Protein AF-A0A937C8Y4-F1 (afdb_monomer_lite)

Secondary structure (DSSP, 8-state):
-GGGS-TT-EE-S--TTHHHHS----EEHHHHHHHHHS-STTHHHHHHHTT---SHHHHHHHHHHHHHHH----HHHHHHHHHHHHHHHHHHHHHHHHHHHHHHT--TT--HHHHHHHHHHHHHHHHHHHHHHHHHHHHHTTT-HHHHHHHHHHHHHHHHHHHHHHHHHHH---HHHHHHHHHHHHHHHHHHHHHHHHHHHHHTT-

Radius of gyration: 20.08 Å; chains: 1; bounding box: 50×36×52 Å

Foldseek 3Di:
DLVPDDQADWDWLDDPPCVVVFPIDTHTSVLLVVLLVDDLVCNLVSQVVRPGHRDPVSSLSSLLSSVVSNDPDDPVVVVVLVVVLVVVLLVVLLLVLLVLLCVLLPDPPDDSVLSSVLSVVLSVVCVVLVVVLVVVCVVCVPPDPVVNVVSVVVSVCVSVVCQLVSQCVSSVDDSVSSVVSSVVSVRVSVVVSVVSSSVSSSVSPD

Sequence (206 aa):
MFDKSADSVKDDILVPPFSWLMANPDVTNGDLRSLKKTTKDSIGTWLVNHGYSNNVITRLFAANKKIRISRNMTMHEAVTMVTGIFKWLFLIMIPIIALICFIVFYRKGLFFYDAMLYSIHFGCFFLIIFPAMLICLLLLQSFDTILLFILAWLFLLTFFSYLAVSMKKVFGYKWLSTLIRMLVTCMLTFTVYQLLHYFISNHSGR

pLDDT: mean 90.2, std 6.13, range [52.25, 97.25]

Structure (mmCIF, N/CA/C/O backbone):
data_AF-A0A937C8Y4-F1
#
_entry.id   AF-A0A937C8Y4-F1
#
loop_
_atom_site.group_PDB
_atom_site.id
_atom_site.type_symbol
_atom_site.label_atom_id
_atom_site.label_alt_id
_atom_site.label_comp_id
_atom_site.label_asym_id
_atom_site.label_entity_id
_atom_site.label_seq_id
_atom_site.pdbx_PDB_ins_code
_atom_site.Cartn_x
_atom_site.Cartn_y
_atom_site.Cartn_z
_atom_site.occupancy
_atom_site.B_iso_or_equiv
_atom_site.auth_seq_id
_atom_site.auth_comp_id
_atom_site.auth_asym_id
_atom_site.auth_atom_id
_atom_site.pdbx_PDB_model_num
ATOM 1 N N . MET A 1 1 ? 16.053 6.320 -18.056 1.00 65.62 1 MET A N 1
ATOM 2 C CA . MET A 1 1 ? 16.842 5.701 -16.960 1.00 65.62 1 MET A CA 1
ATOM 3 C C . MET A 1 1 ? 16.878 4.182 -17.084 1.00 65.62 1 MET A C 1
ATOM 5 O O . MET A 1 1 ? 17.974 3.651 -17.135 1.00 65.62 1 MET A O 1
ATOM 9 N N . PHE A 1 2 ? 15.731 3.503 -17.218 1.00 78.31 2 PHE A N 1
ATOM 10 C CA . PHE A 1 2 ? 15.670 2.043 -17.398 1.00 78.31 2 PHE A CA 1
ATOM 11 C C . PHE A 1 2 ? 16.448 1.526 -18.624 1.00 78.31 2 PHE A C 1
ATOM 13 O O . PHE A 1 2 ? 17.212 0.581 -18.518 1.00 78.31 2 PHE A O 1
ATOM 20 N N . ASP A 1 3 ? 16.367 2.196 -19.777 1.00 78.62 3 ASP A N 1
ATOM 21 C CA . ASP A 1 3 ? 17.098 1.740 -20.976 1.00 78.62 3 ASP A CA 1
ATOM 22 C C . ASP A 1 3 ? 18.639 1.811 -20.835 1.00 78.62 3 ASP A C 1
ATOM 24 O O . ASP A 1 3 ? 19.360 1.251 -21.654 1.00 78.62 3 ASP A O 1
ATOM 28 N N . LYS A 1 4 ? 19.156 2.477 -19.789 1.00 81.25 4 LYS A N 1
ATOM 29 C CA . LYS A 1 4 ? 20.593 2.572 -19.481 1.00 81.25 4 LYS A CA 1
ATOM 30 C C . LYS A 1 4 ? 21.038 1.635 -18.349 1.00 81.25 4 LYS A C 1
ATOM 32 O O . LYS A 1 4 ? 22.227 1.600 -18.050 1.00 81.25 4 LYS A O 1
ATOM 37 N N . SER A 1 5 ? 20.123 0.919 -17.689 1.00 83.38 5 SER A N 1
ATOM 38 C CA . SER A 1 5 ? 20.489 -0.005 -16.610 1.00 83.38 5 SER A CA 1
ATOM 39 C C . SER A 1 5 ? 21.076 -1.303 -17.166 1.00 83.38 5 SER A C 1
ATOM 41 O O . SER A 1 5 ? 20.728 -1.729 -18.269 1.00 83.38 5 SER A O 1
ATOM 43 N N . ALA A 1 6 ? 21.976 -1.926 -16.400 1.00 87.94 6 ALA A N 1
ATOM 44 C CA . ALA A 1 6 ? 22.570 -3.208 -16.766 1.00 87.94 6 ALA A CA 1
ATOM 45 C C . ALA A 1 6 ? 21.508 -4.317 -16.784 1.00 87.94 6 ALA A C 1
ATOM 47 O O . ALA A 1 6 ? 20.618 -4.343 -15.927 1.00 87.94 6 ALA A O 1
ATOM 48 N N . ASP A 1 7 ? 21.630 -5.233 -17.748 1.00 88.00 7 ASP A N 1
ATOM 49 C CA . ASP A 1 7 ? 20.674 -6.327 -17.941 1.00 88.00 7 ASP A CA 1
ATOM 50 C C . ASP A 1 7 ? 20.672 -7.305 -16.763 1.00 88.00 7 ASP A C 1
ATOM 52 O O . ASP A 1 7 ? 19.627 -7.856 -16.461 1.00 88.00 7 ASP A O 1
ATOM 56 N N . SER A 1 8 ? 21.794 -7.454 -16.051 1.00 88.12 8 SER A N 1
ATOM 57 C CA . SER A 1 8 ? 21.943 -8.352 -14.897 1.00 88.12 8 SER A CA 1
ATOM 58 C C . SER A 1 8 ? 21.251 -7.879 -13.615 1.00 88.12 8 SER A C 1
ATOM 60 O O . SER A 1 8 ? 21.168 -8.641 -12.651 1.00 88.12 8 SER A O 1
ATOM 62 N N . VAL A 1 9 ? 20.788 -6.626 -13.562 1.00 89.38 9 VAL A N 1
ATOM 63 C CA . VAL A 1 9 ? 20.108 -6.096 -12.375 1.00 89.38 9 VAL A CA 1
ATOM 64 C C . VAL A 1 9 ? 18.763 -6.793 -12.231 1.00 89.38 9 VAL A C 1
ATOM 66 O O . VAL A 1 9 ? 17.972 -6.825 -13.175 1.00 89.38 9 VAL A O 1
ATOM 69 N N . LYS A 1 10 ? 18.534 -7.343 -11.040 1.00 89.38 10 LYS A N 1
ATOM 70 C CA . LYS A 1 10 ? 17.292 -8.009 -10.666 1.00 89.38 10 LYS A CA 1
ATOM 71 C C . LYS A 1 10 ? 16.241 -6.998 -10.241 1.00 89.38 10 LYS A C 1
ATOM 73 O O . LYS A 1 10 ? 16.559 -5.967 -9.648 1.00 89.38 10 LYS A O 1
ATOM 78 N N . ASP A 1 11 ? 14.999 -7.323 -10.536 1.00 87.38 11 ASP A N 1
ATOM 79 C CA . ASP A 1 11 ? 13.832 -6.542 -10.182 1.00 87.38 11 ASP A CA 1
ATOM 80 C C . ASP A 1 11 ? 12.634 -7.486 -10.008 1.00 87.38 11 ASP A C 1
ATOM 82 O O . ASP A 1 11 ? 12.626 -8.608 -10.514 1.00 87.38 11 ASP A O 1
ATOM 86 N N . ASP A 1 12 ? 11.611 -7.003 -9.316 1.00 87.75 12 ASP A N 1
ATOM 87 C CA . ASP A 1 12 ? 10.408 -7.763 -9.004 1.00 87.75 12 ASP A CA 1
ATOM 88 C C . ASP A 1 12 ? 9.190 -7.172 -9.719 1.00 87.75 12 ASP A C 1
ATOM 90 O O . ASP A 1 12 ? 9.078 -5.954 -9.950 1.00 87.75 12 ASP A O 1
ATOM 94 N N . ILE A 1 13 ? 8.233 -8.041 -10.056 1.00 90.19 13 ILE A N 1
ATOM 95 C CA . ILE A 1 13 ? 6.932 -7.618 -10.588 1.00 90.19 13 ILE A CA 1
ATOM 96 C C . ILE A 1 13 ? 5.929 -7.415 -9.463 1.00 90.19 13 ILE A C 1
ATOM 98 O O . ILE A 1 13 ? 5.229 -6.399 -9.448 1.00 90.19 13 ILE A O 1
ATOM 102 N N . LEU A 1 14 ? 5.823 -8.380 -8.549 1.00 91.94 14 LEU A N 1
ATOM 103 C CA . LEU A 1 14 ? 4.905 -8.285 -7.424 1.00 91.94 14 LEU A CA 1
ATOM 104 C C . LEU A 1 14 ? 5.567 -7.520 -6.284 1.00 91.94 14 LEU A C 1
ATOM 106 O O . LEU A 1 14 ? 6.760 -7.641 -6.029 1.00 91.94 14 LEU A O 1
ATOM 110 N N . VAL A 1 15 ? 4.758 -6.753 -5.563 1.00 89.88 15 VAL A N 1
ATOM 111 C CA . VAL A 1 15 ? 5.181 -6.067 -4.340 1.00 89.88 15 VAL A CA 1
ATOM 112 C C . VAL A 1 15 ? 4.352 -6.561 -3.158 1.00 89.88 15 VAL A C 1
ATOM 114 O O . VAL A 1 15 ? 3.265 -7.122 -3.362 1.00 89.88 15 VAL A O 1
ATOM 117 N N . PRO A 1 16 ? 4.816 -6.344 -1.918 1.00 90.19 16 PRO A N 1
ATOM 118 C CA . PRO A 1 16 ? 4.027 -6.649 -0.737 1.00 90.19 16 PRO A CA 1
ATOM 119 C C . PRO A 1 16 ? 2.630 -6.005 -0.774 1.00 90.19 16 PRO A C 1
ATOM 121 O O . PRO A 1 16 ? 2.515 -4.856 -1.203 1.00 90.19 16 PRO A O 1
ATOM 124 N N . PRO A 1 17 ? 1.571 -6.696 -0.310 1.00 88.44 17 PRO A N 1
ATOM 125 C CA . PRO A 1 17 ? 1.607 -8.012 0.331 1.00 88.44 17 PRO A CA 1
ATOM 126 C C . PRO A 1 17 ? 1.525 -9.187 -0.659 1.00 88.44 17 PRO A C 1
ATOM 128 O O . PRO A 1 17 ? 1.643 -10.338 -0.252 1.00 88.44 17 PRO A O 1
ATOM 131 N N . PHE A 1 18 ? 1.330 -8.932 -1.956 1.00 91.56 18 PHE A N 1
ATOM 132 C CA . PHE A 1 18 ? 1.137 -9.988 -2.955 1.00 91.56 18 PHE A CA 1
ATOM 133 C C . PHE A 1 18 ? 2.379 -10.858 -3.130 1.00 91.56 18 PHE A C 1
ATOM 135 O O . PHE A 1 18 ? 2.249 -12.073 -3.237 1.00 91.56 18 PHE A O 1
ATOM 142 N N . SER A 1 19 ? 3.576 -10.269 -3.072 1.00 91.44 19 SER A N 1
ATOM 143 C CA . SER A 1 19 ? 4.831 -11.032 -3.104 1.00 91.44 19 SER A CA 1
ATOM 144 C C . SER A 1 19 ? 5.055 -11.918 -1.871 1.00 91.44 19 SER A C 1
ATOM 146 O O . SER A 1 19 ? 5.879 -12.821 -1.925 1.00 91.44 19 SER A O 1
ATOM 148 N N . TRP A 1 20 ? 4.327 -11.704 -0.767 1.00 91.50 20 TRP A N 1
ATOM 149 C CA . TRP A 1 20 ? 4.370 -12.598 0.399 1.00 91.50 20 TRP A CA 1
ATOM 150 C C . TRP A 1 20 ? 3.494 -13.839 0.222 1.00 91.50 20 TRP A C 1
ATOM 152 O O . TRP A 1 20 ? 3.720 -14.853 0.876 1.00 91.50 20 TRP A O 1
ATOM 162 N N . LEU A 1 21 ? 2.464 -13.742 -0.620 1.00 89.75 21 LEU A N 1
ATOM 163 C CA . LEU A 1 21 ? 1.439 -14.774 -0.794 1.00 89.75 21 LEU A CA 1
ATOM 164 C C . LEU A 1 21 ? 1.586 -15.542 -2.109 1.00 89.75 21 LEU A C 1
ATOM 166 O O . LEU A 1 21 ? 1.006 -16.613 -2.267 1.00 89.75 21 LEU A O 1
ATOM 170 N N . MET A 1 22 ? 2.308 -14.978 -3.073 1.00 91.75 22 MET A N 1
ATOM 171 C CA . MET A 1 22 ? 2.397 -15.473 -4.440 1.00 91.75 22 MET A CA 1
ATOM 172 C C . MET A 1 22 ? 3.857 -15.599 -4.855 1.00 91.75 22 MET A C 1
ATOM 174 O O . MET A 1 22 ? 4.700 -14.816 -4.420 1.00 91.75 22 MET A O 1
ATOM 178 N N . ALA A 1 23 ? 4.140 -16.553 -5.743 1.00 91.06 23 ALA A N 1
ATOM 179 C CA . ALA A 1 23 ? 5.468 -16.702 -6.322 1.00 91.06 23 ALA A CA 1
ATOM 180 C C . ALA A 1 23 ? 5.897 -15.399 -7.019 1.00 91.06 23 ALA A C 1
ATOM 182 O O . ALA A 1 23 ? 5.196 -14.895 -7.902 1.00 91.06 23 ALA A O 1
ATOM 183 N N . ASN A 1 24 ? 7.047 -14.874 -6.604 1.00 92.31 24 ASN A N 1
ATOM 184 C CA . ASN A 1 24 ? 7.662 -13.667 -7.141 1.00 92.31 24 ASN A CA 1
ATOM 185 C C . ASN A 1 24 ? 9.117 -13.988 -7.515 1.00 92.31 24 ASN A C 1
ATOM 187 O O . ASN A 1 24 ? 10.018 -13.689 -6.735 1.00 92.31 24 ASN A O 1
ATOM 191 N N . PRO A 1 25 ? 9.341 -14.717 -8.622 1.00 91.69 25 PRO A N 1
ATOM 192 C CA . PRO A 1 25 ? 10.685 -15.077 -9.052 1.00 91.69 25 PRO A CA 1
ATOM 193 C C . PRO A 1 25 ? 11.468 -13.844 -9.518 1.00 91.69 25 PRO A C 1
ATOM 195 O O . PRO A 1 25 ? 10.910 -12.960 -10.176 1.00 91.69 25 PRO A O 1
ATOM 198 N N . ASP A 1 26 ? 12.767 -13.833 -9.217 1.00 88.38 26 ASP A N 1
ATOM 199 C CA . ASP A 1 26 ? 13.694 -12.791 -9.660 1.00 88.38 26 ASP A CA 1
ATOM 200 C C . ASP A 1 26 ? 13.661 -12.673 -11.192 1.00 88.38 26 ASP A C 1
ATOM 202 O O . ASP A 1 26 ? 13.968 -13.639 -11.896 1.00 88.38 26 ASP A O 1
ATOM 206 N N . VAL A 1 27 ? 13.347 -11.486 -11.715 1.00 91.38 27 VAL A N 1
ATOM 207 C CA . VAL A 1 27 ? 13.480 -11.186 -13.148 1.00 91.38 27 VAL A CA 1
ATOM 208 C C . VAL A 1 27 ? 14.577 -10.171 -13.380 1.00 91.38 27 VAL A C 1
ATOM 210 O O . VAL A 1 27 ? 14.787 -9.250 -12.593 1.00 91.38 27 VAL A O 1
ATOM 213 N N . THR A 1 28 ? 15.306 -10.338 -14.473 1.00 92.81 28 THR A N 1
ATOM 214 C CA . THR A 1 28 ? 16.387 -9.427 -14.829 1.00 92.81 28 THR A CA 1
ATOM 215 C C . THR A 1 28 ? 15.861 -8.248 -15.649 1.00 92.81 28 THR A C 1
ATOM 217 O O . THR A 1 28 ? 14.803 -8.310 -16.283 1.00 92.81 28 THR A O 1
ATOM 220 N N . ASN A 1 29 ? 16.613 -7.151 -15.698 1.00 90.62 29 ASN A N 1
ATOM 221 C CA . ASN A 1 29 ? 16.298 -6.040 -16.597 1.00 90.62 29 ASN A CA 1
ATOM 222 C C . ASN A 1 29 ? 16.280 -6.472 -18.071 1.00 90.62 29 ASN A C 1
ATOM 224 O O . ASN A 1 29 ? 15.490 -5.927 -18.847 1.00 90.62 29 ASN A O 1
ATOM 228 N N . GLY A 1 30 ? 17.098 -7.461 -18.447 1.00 89.25 30 GLY A N 1
ATOM 229 C CA . GLY A 1 30 ? 17.039 -8.094 -19.766 1.00 89.25 30 GLY A CA 1
ATOM 230 C C . GLY A 1 30 ? 15.659 -8.702 -20.045 1.00 89.25 30 GLY A C 1
ATOM 231 O O . GLY A 1 30 ? 15.039 -8.410 -21.074 1.00 89.25 30 GLY A O 1
ATOM 232 N N . ASP A 1 31 ? 15.115 -9.441 -19.079 1.00 91.75 31 ASP A N 1
ATOM 233 C CA . ASP A 1 31 ? 13.774 -10.030 -19.169 1.00 91.75 31 ASP A CA 1
ATOM 234 C C . ASP A 1 31 ? 12.699 -8.941 -19.242 1.00 91.75 31 ASP A C 1
ATOM 236 O O . ASP A 1 31 ? 11.805 -8.983 -20.090 1.00 91.75 31 ASP A O 1
ATOM 240 N N . LEU A 1 32 ? 12.814 -7.887 -18.433 1.00 91.94 32 LEU A N 1
ATOM 241 C CA . LEU A 1 32 ? 11.883 -6.757 -18.458 1.00 91.94 32 LEU A CA 1
ATOM 242 C C . LEU A 1 32 ? 11.906 -5.985 -19.791 1.00 91.94 32 LEU A C 1
ATOM 244 O O . LEU A 1 32 ? 10.876 -5.458 -20.222 1.00 91.94 32 LEU A O 1
ATOM 248 N N . ARG A 1 33 ? 13.033 -5.952 -20.513 1.00 91.62 33 ARG A N 1
ATOM 249 C CA . ARG A 1 33 ? 13.081 -5.405 -21.883 1.00 91.62 33 ARG A CA 1
ATOM 250 C C . ARG A 1 33 ? 12.277 -6.258 -22.864 1.00 91.62 33 ARG A C 1
ATOM 252 O O . ARG A 1 33 ? 11.677 -5.708 -23.791 1.00 91.62 33 ARG A O 1
ATOM 259 N N . SER A 1 34 ? 12.205 -7.572 -22.660 1.00 92.19 34 SER A N 1
ATOM 260 C CA . SER A 1 34 ? 11.304 -8.432 -23.436 1.00 92.19 34 SER A CA 1
ATOM 261 C C . SER A 1 34 ? 9.830 -8.174 -23.076 1.00 92.19 34 SER A C 1
ATOM 263 O O . SER A 1 34 ? 8.992 -8.057 -23.976 1.00 92.19 34 SER A O 1
ATOM 265 N N . LEU A 1 35 ? 9.514 -7.925 -21.797 1.00 92.12 35 LEU A N 1
ATOM 266 C CA . LEU A 1 35 ? 8.174 -7.507 -21.357 1.00 92.12 35 LEU A CA 1
ATOM 267 C C . LEU A 1 35 ? 7.750 -6.170 -21.992 1.00 92.12 35 LEU A C 1
ATOM 269 O O . LEU A 1 35 ? 6.609 -6.027 -22.437 1.00 92.12 35 LEU A O 1
ATOM 273 N N . LYS A 1 36 ? 8.673 -5.204 -22.104 1.00 91.19 36 LYS A N 1
ATOM 274 C CA . LYS A 1 36 ? 8.454 -3.916 -22.792 1.00 91.19 36 LYS A CA 1
ATOM 275 C C . LYS A 1 36 ? 7.978 -4.109 -24.239 1.00 91.19 36 LYS A C 1
ATOM 277 O O . LYS A 1 36 ? 7.077 -3.395 -24.676 1.00 91.19 36 LYS A O 1
ATOM 282 N N . LYS A 1 37 ? 8.521 -5.103 -24.950 1.00 90.50 37 LYS A N 1
ATOM 283 C CA . LYS A 1 37 ? 8.176 -5.434 -26.349 1.00 90.50 37 LYS A CA 1
ATOM 284 C C . LYS A 1 37 ? 6.933 -6.324 -26.492 1.00 90.50 37 LYS A C 1
ATOM 286 O O . LYS A 1 37 ? 6.325 -6.363 -27.556 1.00 90.50 37 LYS A O 1
ATOM 291 N N . THR A 1 38 ? 6.546 -7.030 -25.434 1.00 90.75 38 THR A N 1
ATOM 292 C CA . THR A 1 38 ? 5.443 -8.005 -25.433 1.00 90.75 38 THR A CA 1
ATOM 293 C C . THR A 1 38 ? 4.093 -7.313 -25.646 1.00 90.75 38 THR A C 1
ATOM 295 O O . THR A 1 38 ? 3.815 -6.297 -25.011 1.00 90.75 38 THR A O 1
ATOM 298 N N . THR A 1 39 ? 3.214 -7.836 -26.507 1.00 89.69 39 THR A N 1
ATOM 299 C CA . THR A 1 39 ? 1.855 -7.278 -26.690 1.00 89.69 39 THR A CA 1
ATOM 300 C C . THR A 1 39 ? 1.005 -7.426 -25.422 1.00 89.69 39 THR A C 1
ATOM 302 O O . THR A 1 39 ? 1.304 -8.250 -24.561 1.00 89.69 39 THR A O 1
ATOM 305 N N . LYS A 1 40 ? -0.047 -6.611 -25.255 1.00 84.69 40 LYS A N 1
ATOM 306 C CA . LYS A 1 40 ? -0.858 -6.625 -24.021 1.00 84.69 40 LYS A CA 1
ATOM 307 C C . LYS A 1 40 ? -1.510 -7.992 -23.770 1.00 84.69 40 LYS A C 1
ATOM 309 O O . LYS A 1 40 ? -1.547 -8.442 -22.627 1.00 84.69 40 LYS A O 1
ATOM 314 N N . ASP A 1 41 ? -1.945 -8.661 -24.832 1.00 88.12 41 ASP A N 1
ATOM 315 C CA . ASP A 1 41 ? -2.631 -9.953 -24.746 1.00 88.12 41 ASP A CA 1
ATOM 316 C C . ASP A 1 41 ? -1.663 -11.100 -24.420 1.00 88.12 41 ASP A C 1
ATOM 318 O O . ASP A 1 41 ? -2.029 -12.058 -23.740 1.00 88.12 41 ASP A O 1
ATOM 322 N N . SER A 1 42 ? -0.387 -10.955 -24.794 1.00 91.50 42 SER A N 1
ATOM 323 C CA . SER A 1 42 ? 0.667 -11.939 -24.527 1.00 91.50 42 SER A CA 1
ATOM 324 C C . SER A 1 42 ? 1.382 -11.759 -23.179 1.00 91.50 42 SER A C 1
ATOM 326 O O . SER A 1 42 ? 2.290 -12.530 -22.872 1.00 91.50 42 SER A O 1
ATOM 328 N N . ILE A 1 43 ? 0.986 -10.784 -22.343 1.00 92.38 43 ILE A N 1
ATOM 329 C CA . ILE A 1 43 ? 1.562 -10.599 -20.992 1.00 92.38 43 ILE A CA 1
ATOM 330 C C . ILE A 1 43 ? 1.387 -11.870 -20.152 1.00 92.38 43 ILE A C 1
ATOM 332 O O . ILE A 1 43 ? 2.295 -12.254 -19.424 1.00 92.38 43 ILE A O 1
ATOM 336 N N . GLY A 1 44 ? 0.243 -12.551 -20.275 1.00 93.00 44 GLY A N 1
ATOM 337 C CA . GLY A 1 44 ? -0.010 -13.795 -19.546 1.00 93.00 44 GLY A CA 1
ATOM 338 C C . GLY A 1 44 ? 0.996 -14.896 -19.884 1.00 93.00 44 GLY A C 1
ATOM 339 O O . GLY A 1 44 ? 1.517 -15.540 -18.982 1.00 93.00 44 GLY A O 1
ATOM 340 N N . THR A 1 45 ? 1.312 -15.074 -21.168 1.00 94.75 45 THR A N 1
ATOM 341 C CA . THR A 1 45 ? 2.313 -16.051 -21.625 1.00 94.75 45 THR A CA 1
ATOM 342 C C . THR A 1 45 ? 3.707 -15.686 -21.128 1.00 94.75 45 THR A C 1
ATOM 344 O O . THR A 1 45 ? 4.432 -16.545 -20.637 1.00 94.75 45 THR A O 1
ATOM 347 N N . TRP A 1 46 ? 4.061 -14.398 -21.191 1.00 95.38 46 TRP A N 1
ATOM 348 C CA . TRP A 1 46 ? 5.336 -13.910 -20.672 1.00 95.38 46 TRP A CA 1
ATOM 349 C C . TRP A 1 46 ? 5.495 -14.216 -19.176 1.00 95.38 46 TRP A C 1
ATOM 351 O O . TRP A 1 46 ? 6.548 -14.696 -18.767 1.00 95.38 46 TRP A O 1
ATOM 361 N N . LEU A 1 47 ? 4.438 -14.008 -18.379 1.00 95.38 47 LEU A N 1
ATOM 362 C CA . LEU A 1 47 ? 4.433 -14.307 -16.944 1.00 95.38 47 LEU A CA 1
ATOM 363 C C . LEU A 1 47 ? 4.715 -15.787 -16.669 1.00 95.38 47 LEU A C 1
ATOM 365 O O . LEU A 1 47 ? 5.600 -16.097 -15.876 1.00 95.38 47 LEU A O 1
ATOM 369 N N . VAL A 1 48 ? 4.006 -16.690 -17.351 1.00 95.19 48 VAL A N 1
ATOM 370 C CA . VAL A 1 48 ? 4.188 -18.141 -17.170 1.00 95.19 48 VAL A CA 1
ATOM 371 C C . VAL A 1 48 ? 5.616 -18.563 -17.509 1.00 95.19 48 VAL A C 1
ATOM 373 O O . VAL A 1 48 ? 6.222 -19.312 -16.747 1.00 95.19 48 VAL A O 1
ATOM 376 N N . ASN A 1 49 ? 6.180 -18.035 -18.599 1.00 94.69 49 ASN A N 1
ATOM 377 C CA . ASN A 1 49 ? 7.543 -18.363 -19.028 1.00 94.69 49 ASN A CA 1
ATOM 378 C C . ASN A 1 49 ? 8.615 -17.958 -18.006 1.00 94.69 49 ASN A C 1
ATOM 380 O O . ASN A 1 49 ? 9.680 -18.564 -17.980 1.00 94.69 49 ASN A O 1
ATOM 384 N N . HIS A 1 50 ? 8.331 -16.964 -17.161 1.00 93.56 50 HIS A N 1
ATOM 385 C CA . HIS A 1 50 ? 9.239 -16.493 -16.112 1.00 93.56 50 HIS A CA 1
ATOM 386 C C . HIS A 1 50 ? 8.816 -16.974 -14.715 1.00 93.56 50 HIS A C 1
ATOM 388 O O . HIS A 1 50 ? 9.240 -16.404 -13.718 1.00 93.56 50 HIS A O 1
ATOM 394 N N . GLY A 1 51 ? 7.966 -18.004 -14.620 1.00 92.06 51 GLY A N 1
ATOM 395 C CA . GLY A 1 51 ? 7.594 -18.635 -13.348 1.00 92.06 51 GLY A CA 1
ATOM 396 C C . GLY A 1 51 ? 6.536 -17.889 -12.527 1.00 92.06 51 GLY A C 1
ATOM 397 O O . GLY A 1 51 ? 6.282 -18.251 -11.379 1.00 92.06 51 GLY A O 1
ATOM 398 N N . TYR A 1 52 ? 5.892 -16.867 -13.091 1.00 94.06 52 TYR A N 1
ATOM 399 C CA . TYR A 1 52 ? 4.797 -16.155 -12.439 1.00 94.06 52 TYR A CA 1
ATOM 400 C C . TYR A 1 52 ? 3.442 -16.821 -12.691 1.00 94.06 52 TYR A C 1
ATOM 402 O O . TYR A 1 52 ? 3.151 -17.349 -13.766 1.00 94.06 52 TYR A O 1
ATOM 410 N N . SER A 1 53 ? 2.539 -16.691 -11.720 1.00 93.19 53 SER A N 1
ATOM 411 C CA . SER A 1 53 ? 1.141 -17.086 -11.885 1.00 93.19 53 SER A CA 1
ATOM 412 C C . SER A 1 53 ? 0.399 -16.176 -12.871 1.00 93.19 53 SER A C 1
ATOM 414 O O . SER A 1 53 ? 0.426 -14.951 -12.751 1.00 93.19 53 SER A O 1
ATOM 416 N N . ASN A 1 54 ? -0.356 -16.768 -13.794 1.00 94.06 54 ASN A N 1
ATOM 417 C CA . ASN A 1 54 ? -1.142 -16.042 -14.790 1.00 94.06 54 ASN A CA 1
ATOM 418 C C . ASN A 1 54 ? -2.547 -15.660 -14.279 1.00 94.06 54 ASN A C 1
ATOM 420 O O . ASN A 1 54 ? -3.553 -16.182 -14.755 1.00 94.06 54 ASN A O 1
ATOM 424 N N . ASN A 1 55 ? -2.627 -14.748 -13.308 1.00 93.31 55 ASN A N 1
ATOM 425 C CA . ASN A 1 55 ? -3.899 -14.224 -12.788 1.00 93.31 55 ASN A CA 1
ATOM 426 C C . ASN A 1 55 ? -4.034 -12.708 -12.994 1.00 93.31 55 ASN A C 1
ATOM 428 O O . ASN A 1 55 ? -3.098 -12.022 -13.407 1.00 93.31 55 ASN A O 1
ATOM 432 N N . VAL A 1 56 ? -5.228 -12.185 -12.706 1.00 92.12 56 VAL A N 1
ATOM 433 C CA . VAL A 1 56 ? -5.579 -10.771 -12.917 1.00 92.12 56 VAL A CA 1
ATOM 434 C C . VAL A 1 56 ? -4.655 -9.824 -12.149 1.00 92.12 56 VAL A C 1
ATOM 436 O O . VAL A 1 56 ? -4.260 -8.795 -12.693 1.00 92.12 56 VAL A O 1
ATOM 439 N N . ILE A 1 57 ? -4.269 -10.180 -10.921 1.00 91.50 57 ILE A N 1
ATOM 440 C CA . ILE A 1 57 ? -3.399 -9.355 -10.077 1.00 91.50 57 ILE A CA 1
ATOM 441 C C . ILE A 1 57 ? -2.005 -9.295 -10.700 1.00 91.50 57 ILE A C 1
ATOM 443 O O . ILE A 1 57 ? -1.534 -8.217 -11.048 1.00 91.50 57 ILE A O 1
ATOM 447 N N . THR A 1 58 ? -1.369 -10.438 -10.947 1.00 92.56 58 THR A N 1
ATOM 448 C CA . THR A 1 58 ? -0.023 -10.478 -11.532 1.00 92.56 58 THR A CA 1
ATOM 449 C C . THR A 1 58 ? 0.025 -9.806 -12.908 1.00 92.56 58 THR A C 1
ATOM 451 O O . THR A 1 58 ? 0.969 -9.074 -13.205 1.00 92.56 58 THR A O 1
ATOM 454 N N . ARG A 1 59 ? -1.031 -9.950 -13.722 1.00 93.06 59 ARG A N 1
ATOM 455 C CA . ARG A 1 59 ? -1.177 -9.221 -14.994 1.00 93.06 59 ARG A CA 1
ATOM 456 C C . ARG A 1 59 ? -1.266 -7.708 -14.807 1.00 93.06 59 ARG A C 1
ATOM 458 O O . ARG A 1 59 ? -0.650 -6.985 -15.585 1.00 93.06 59 ARG A O 1
ATOM 465 N N . LEU A 1 60 ? -2.007 -7.220 -13.808 1.00 91.94 60 LEU A N 1
ATOM 466 C CA . LEU A 1 60 ? -2.101 -5.788 -13.496 1.00 91.94 60 LEU A CA 1
ATOM 467 C C . LEU A 1 60 ? -0.728 -5.218 -13.121 1.00 91.94 60 LEU A C 1
ATOM 469 O O . LEU A 1 60 ? -0.325 -4.187 -13.663 1.00 91.94 60 LEU A O 1
ATOM 473 N N . PHE A 1 61 ? 0.002 -5.905 -12.242 1.00 92.44 61 PHE A N 1
ATOM 474 C CA . PHE A 1 61 ? 1.346 -5.505 -11.823 1.00 92.44 61 PHE A CA 1
ATOM 475 C C . PHE A 1 61 ? 2.328 -5.494 -13.000 1.00 92.44 61 PHE A C 1
ATOM 477 O O . PHE A 1 61 ? 3.009 -4.492 -13.218 1.00 92.44 61 PHE A O 1
ATOM 484 N N . ALA A 1 62 ? 2.335 -6.544 -13.825 1.00 92.81 62 ALA A N 1
ATOM 485 C CA . ALA A 1 62 ? 3.183 -6.616 -15.014 1.00 92.81 62 ALA A CA 1
ATOM 486 C C . ALA A 1 62 ? 2.837 -5.545 -16.058 1.00 92.81 62 ALA A C 1
ATOM 488 O O . ALA A 1 62 ? 3.733 -4.921 -16.625 1.00 92.81 62 ALA A O 1
ATOM 489 N N . ALA A 1 63 ? 1.549 -5.278 -16.290 1.00 91.62 63 ALA A N 1
ATOM 490 C CA . ALA A 1 63 ? 1.110 -4.217 -17.193 1.00 91.62 63 ALA A CA 1
ATOM 491 C C . ALA A 1 63 ? 1.544 -2.831 -16.692 1.00 91.62 63 ALA A C 1
ATOM 493 O O . ALA A 1 63 ? 2.059 -2.028 -17.473 1.00 91.62 63 ALA A O 1
ATOM 494 N N . ASN A 1 64 ? 1.408 -2.565 -15.390 1.00 90.19 64 ASN A N 1
ATOM 495 C CA . ASN A 1 64 ? 1.883 -1.320 -14.795 1.00 90.19 64 ASN A CA 1
ATOM 496 C C . ASN A 1 64 ? 3.411 -1.193 -14.914 1.00 90.19 64 ASN A C 1
ATOM 498 O O . ASN A 1 64 ? 3.910 -0.163 -15.371 1.00 90.19 64 ASN A O 1
ATOM 502 N N . LYS A 1 65 ? 4.154 -2.262 -14.591 1.00 90.44 65 LYS A N 1
ATOM 503 C CA . LYS A 1 65 ? 5.615 -2.319 -14.737 1.00 90.44 65 LYS A CA 1
ATOM 504 C C . LYS A 1 65 ? 6.026 -2.004 -16.171 1.00 90.44 65 LYS A C 1
ATOM 506 O O . LYS A 1 65 ? 6.839 -1.105 -16.375 1.00 90.44 65 LYS A O 1
ATOM 511 N N . LYS A 1 66 ? 5.393 -2.656 -17.154 1.00 90.81 66 LYS A N 1
ATOM 512 C CA . LYS A 1 66 ? 5.593 -2.410 -18.586 1.00 90.81 66 LYS A CA 1
ATOM 513 C C . LYS A 1 66 ? 5.420 -0.932 -18.933 1.00 90.81 66 LYS A C 1
ATOM 515 O O . LYS A 1 66 ? 6.280 -0.360 -19.599 1.00 90.81 66 LYS A O 1
ATOM 520 N N . ILE A 1 67 ? 4.331 -0.303 -18.494 1.00 87.69 67 ILE A N 1
ATOM 521 C CA . ILE A 1 67 ? 4.076 1.118 -18.762 1.00 87.69 67 ILE A CA 1
ATOM 522 C C . ILE A 1 67 ? 5.185 1.989 -18.166 1.00 87.69 67 ILE A C 1
ATOM 524 O O . ILE A 1 67 ? 5.705 2.866 -18.854 1.00 87.69 67 ILE A O 1
ATOM 528 N N . ARG A 1 68 ? 5.598 1.727 -16.922 1.00 84.88 68 ARG A N 1
ATOM 529 C CA . ARG A 1 68 ? 6.651 2.498 -16.245 1.00 84.88 68 ARG A CA 1
ATOM 530 C C . ARG A 1 68 ? 8.010 2.379 -16.936 1.00 84.88 68 ARG A C 1
ATOM 532 O O . ARG A 1 68 ? 8.659 3.400 -17.129 1.00 84.88 68 ARG A O 1
ATOM 539 N N . ILE A 1 69 ? 8.422 1.180 -17.356 1.00 86.94 69 ILE A N 1
ATOM 540 C CA . ILE A 1 69 ? 9.709 0.970 -18.055 1.00 86.94 69 ILE A CA 1
ATOM 541 C C . ILE A 1 69 ? 9.683 1.426 -19.523 1.00 86.94 69 ILE A C 1
ATOM 543 O O . ILE A 1 69 ? 10.727 1.652 -20.137 1.00 86.94 69 ILE A O 1
ATOM 547 N N . SER A 1 70 ? 8.491 1.562 -20.108 1.00 84.81 70 SER A N 1
ATOM 548 C CA . SER A 1 70 ? 8.322 2.082 -21.470 1.00 84.81 70 SER A CA 1
ATOM 549 C C . SER A 1 70 ? 8.411 3.606 -21.533 1.00 84.81 70 SER A C 1
ATOM 551 O O . SER A 1 70 ? 8.600 4.158 -22.614 1.00 84.81 70 SER A O 1
ATOM 553 N N . ARG A 1 71 ? 8.280 4.291 -20.393 1.00 79.94 71 ARG A N 1
ATOM 554 C CA . ARG A 1 71 ? 8.272 5.751 -20.309 1.00 79.94 71 ARG A CA 1
ATOM 555 C C . ARG A 1 71 ? 9.688 6.318 -20.286 1.00 79.94 71 ARG A C 1
ATOM 557 O O . ARG A 1 71 ? 10.482 6.019 -19.397 1.00 79.94 71 ARG A O 1
ATOM 564 N N . ASN A 1 72 ? 9.953 7.222 -21.222 1.00 79.94 72 ASN A N 1
ATOM 565 C CA . ASN A 1 72 ? 11.093 8.129 -21.172 1.00 79.94 72 ASN A CA 1
ATOM 566 C C . ASN A 1 72 ? 10.617 9.463 -20.597 1.00 79.94 72 ASN A C 1
ATOM 568 O O . ASN A 1 72 ? 10.251 10.360 -21.341 1.00 79.94 72 ASN A O 1
ATOM 572 N N . MET A 1 73 ? 10.564 9.548 -19.268 1.00 76.62 73 MET A N 1
ATOM 573 C CA . MET A 1 73 ? 10.136 10.755 -18.558 1.00 76.62 73 MET A CA 1
ATOM 574 C C . MET A 1 73 ? 11.331 11.605 -18.141 1.00 76.62 73 MET A C 1
ATOM 576 O O . MET A 1 73 ? 12.351 11.085 -17.674 1.00 76.62 73 MET A O 1
ATOM 580 N N . THR A 1 74 ? 11.171 12.918 -18.256 1.00 83.44 74 THR A N 1
ATOM 581 C CA . THR A 1 74 ? 12.000 13.895 -17.550 1.00 83.44 74 THR A CA 1
ATOM 582 C C . THR A 1 74 ? 11.702 13.854 -16.047 1.00 83.44 74 THR A C 1
ATOM 584 O O . THR A 1 74 ? 10.655 13.370 -15.609 1.00 83.44 74 THR A O 1
ATOM 587 N N . 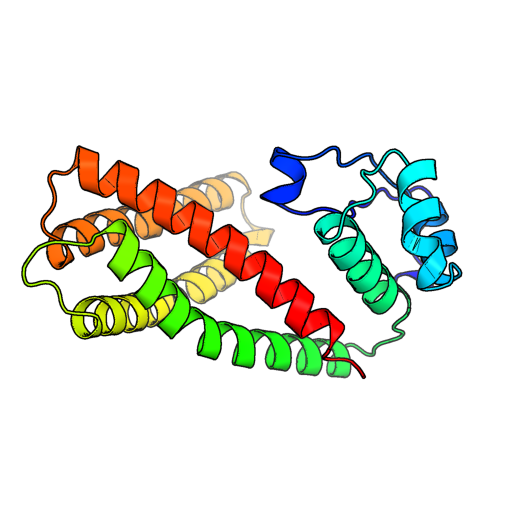MET A 1 75 ? 12.615 14.383 -15.227 1.00 78.81 75 MET A N 1
ATOM 588 C CA . MET A 1 75 ? 12.403 14.453 -13.776 1.00 78.81 75 MET A CA 1
ATOM 589 C C . MET A 1 75 ? 11.146 15.263 -13.422 1.00 78.81 75 MET A C 1
ATOM 591 O O . MET A 1 75 ? 10.394 14.881 -12.530 1.00 78.81 75 MET A O 1
ATOM 595 N N . HIS A 1 76 ? 10.889 16.352 -14.152 1.00 82.69 76 HIS A N 1
ATOM 596 C CA . HIS A 1 76 ? 9.717 17.194 -13.928 1.00 82.69 76 HIS A CA 1
ATOM 597 C C . HIS A 1 76 ? 8.406 16.433 -14.180 1.00 82.69 76 HIS A C 1
ATOM 599 O O . HIS A 1 76 ? 7.521 16.429 -13.327 1.00 82.69 76 HIS A O 1
ATOM 605 N N . GLU A 1 77 ? 8.303 15.713 -15.299 1.00 83.88 77 GLU A N 1
ATOM 606 C CA . GLU A 1 77 ? 7.128 14.886 -15.609 1.00 83.88 77 GLU A CA 1
ATOM 607 C C . GLU A 1 77 ? 6.929 13.765 -14.587 1.00 83.88 77 GLU A C 1
ATOM 609 O O . GLU A 1 77 ? 5.799 13.483 -14.185 1.00 83.88 77 GLU A O 1
ATOM 614 N N . ALA A 1 78 ? 8.022 13.150 -14.122 1.00 82.50 78 ALA A N 1
ATOM 615 C CA . ALA A 1 78 ? 7.962 12.128 -13.086 1.00 82.50 78 ALA A CA 1
ATOM 616 C C . ALA A 1 78 ? 7.388 12.688 -11.774 1.00 82.50 78 ALA A C 1
ATOM 618 O O . ALA A 1 78 ? 6.508 12.064 -11.181 1.00 82.50 78 ALA A O 1
ATOM 619 N N . VAL A 1 79 ? 7.822 13.878 -11.346 1.00 85.38 79 VAL A N 1
ATOM 620 C CA . VAL A 1 79 ? 7.297 14.550 -10.145 1.00 85.38 79 VAL A CA 1
ATOM 621 C C . VAL A 1 79 ? 5.815 14.896 -10.309 1.00 85.38 79 VAL A C 1
ATOM 623 O O . VAL A 1 79 ? 5.014 14.595 -9.420 1.00 85.38 79 VAL A O 1
ATOM 626 N N . THR A 1 80 ? 5.413 15.461 -11.448 1.00 86.00 80 THR A N 1
ATOM 627 C CA . THR A 1 80 ? 4.008 15.810 -11.722 1.00 86.00 80 THR A CA 1
ATOM 628 C C . THR A 1 80 ? 3.106 14.573 -11.736 1.00 86.00 80 THR A C 1
ATOM 630 O O . THR A 1 80 ? 2.027 14.571 -11.145 1.00 86.00 80 THR A O 1
ATOM 633 N N . MET A 1 81 ? 3.564 13.473 -12.335 1.00 84.94 81 MET A N 1
ATOM 634 C CA . MET A 1 81 ? 2.837 12.204 -12.319 1.00 84.94 81 MET A CA 1
ATOM 635 C C . MET A 1 81 ? 2.704 11.648 -10.896 1.00 84.94 81 MET A C 1
ATOM 637 O O . MET A 1 81 ? 1.610 11.271 -10.478 1.00 84.94 81 MET A O 1
ATOM 641 N N . VAL A 1 82 ? 3.802 11.599 -10.137 1.00 84.81 82 VAL A N 1
ATOM 642 C CA . VAL A 1 82 ? 3.810 11.061 -8.768 1.00 84.81 82 VAL A CA 1
ATOM 643 C C . VAL A 1 82 ? 2.882 11.871 -7.865 1.00 84.81 82 VAL A C 1
ATOM 645 O O . VAL A 1 82 ? 2.034 11.297 -7.184 1.00 84.81 82 VAL A O 1
ATOM 648 N N . THR A 1 83 ? 2.974 13.200 -7.903 1.00 85.75 83 THR A N 1
ATOM 649 C CA . THR A 1 83 ? 2.085 14.087 -7.134 1.00 85.75 83 THR A CA 1
ATOM 650 C C . THR A 1 83 ? 0.617 13.919 -7.534 1.00 85.75 83 THR A C 1
ATOM 652 O O . THR A 1 83 ? -0.250 13.853 -6.660 1.00 85.75 83 THR A O 1
ATOM 655 N N . GLY A 1 84 ? 0.329 13.753 -8.829 1.00 86.81 84 GLY A N 1
ATOM 656 C CA . GLY A 1 84 ? -1.006 13.430 -9.332 1.00 86.81 84 GLY A CA 1
ATOM 657 C C . GLY A 1 84 ? -1.563 12.121 -8.764 1.00 86.81 84 GLY A C 1
ATOM 658 O O . GLY A 1 84 ? -2.697 12.103 -8.277 1.00 86.81 84 GLY A O 1
ATOM 659 N N . ILE A 1 85 ? -0.761 11.051 -8.766 1.00 87.75 85 ILE A N 1
ATOM 660 C CA . ILE A 1 85 ? -1.134 9.747 -8.197 1.00 87.75 85 ILE A CA 1
ATOM 661 C C . ILE A 1 85 ? -1.422 9.884 -6.698 1.00 87.75 85 ILE A C 1
ATOM 663 O O . ILE A 1 85 ? -2.485 9.460 -6.246 1.00 87.75 85 ILE A O 1
ATOM 667 N N . PHE A 1 86 ? -0.522 10.509 -5.931 1.00 86.12 86 PHE A N 1
ATOM 668 C CA . PHE A 1 86 ? -0.693 10.662 -4.483 1.00 86.12 86 PHE A CA 1
ATOM 669 C C . PHE A 1 86 ? -1.930 11.486 -4.122 1.00 86.12 86 PHE A C 1
ATOM 671 O O . PHE A 1 86 ? -2.653 11.103 -3.205 1.00 86.12 86 PHE A O 1
ATOM 678 N N . LYS A 1 87 ? -2.228 12.565 -4.858 1.00 88.00 87 LYS A N 1
ATOM 679 C CA . LYS A 1 87 ? -3.425 13.389 -4.627 1.00 88.00 87 LYS A CA 1
ATOM 680 C C . LYS A 1 87 ? -4.707 12.555 -4.676 1.00 88.00 87 LYS A C 1
ATOM 682 O O . LYS A 1 87 ? -5.513 12.602 -3.749 1.00 88.00 87 LYS A O 1
ATOM 687 N N . TRP A 1 88 ? -4.890 11.786 -5.749 1.00 88.69 88 TRP A N 1
ATOM 688 C CA . TRP A 1 88 ? -6.069 10.932 -5.911 1.00 88.69 88 TRP A CA 1
ATOM 689 C C . TRP A 1 88 ? -6.092 9.788 -4.905 1.00 88.69 88 TRP A C 1
ATOM 691 O O . TRP A 1 88 ? -7.143 9.482 -4.345 1.00 88.69 88 TRP A O 1
ATOM 701 N N . LEU A 1 89 ? -4.931 9.192 -4.641 1.00 90.75 89 LEU A N 1
ATOM 702 C CA . LEU A 1 89 ? -4.795 8.103 -3.688 1.00 90.75 89 LEU A CA 1
ATOM 703 C C . LEU A 1 89 ? -5.210 8.545 -2.280 1.00 90.75 89 LEU A C 1
ATOM 705 O O . LEU A 1 89 ? -6.041 7.883 -1.674 1.00 90.75 89 LEU A O 1
ATOM 709 N N . PHE A 1 90 ? -4.725 9.684 -1.780 1.00 86.62 90 PHE A N 1
ATOM 710 C CA . PHE A 1 90 ? -5.125 10.192 -0.463 1.00 86.62 90 PHE A CA 1
ATOM 711 C C . PHE A 1 90 ? -6.620 10.510 -0.386 1.00 86.62 90 PHE A C 1
ATOM 713 O O . PHE A 1 90 ? -7.271 10.122 0.583 1.00 86.62 90 PHE A O 1
ATOM 720 N N . LEU A 1 91 ? -7.175 11.156 -1.416 1.00 90.12 91 LEU A N 1
ATOM 721 C CA . LEU A 1 91 ? -8.596 11.506 -1.456 1.00 90.12 91 LEU A CA 1
ATOM 722 C C . LEU A 1 91 ? -9.498 10.264 -1.381 1.00 90.12 91 LEU A C 1
ATOM 724 O O . LEU A 1 91 ? -10.480 10.257 -0.645 1.00 90.12 91 LEU A O 1
ATOM 728 N N . ILE A 1 92 ? -9.151 9.210 -2.123 1.00 93.81 92 ILE A N 1
ATOM 729 C CA . ILE A 1 92 ? -9.930 7.967 -2.194 1.00 93.81 92 ILE A CA 1
ATOM 730 C C . ILE A 1 92 ? -9.689 7.082 -0.961 1.00 93.81 92 ILE A C 1
ATOM 732 O O . ILE A 1 92 ? -10.606 6.408 -0.492 1.00 93.81 92 ILE A O 1
ATOM 736 N N . MET A 1 93 ? -8.478 7.084 -0.400 1.00 94.19 93 MET A N 1
ATOM 737 C CA . MET A 1 93 ? -8.138 6.220 0.732 1.00 94.19 93 MET A CA 1
ATOM 738 C C . MET A 1 93 ? -8.860 6.613 2.021 1.00 94.19 93 MET A C 1
ATOM 740 O O . MET A 1 93 ? -9.184 5.722 2.795 1.00 94.19 93 MET A O 1
ATOM 744 N N . ILE A 1 94 ? -9.169 7.892 2.258 1.00 93.25 94 ILE A N 1
ATOM 745 C CA . ILE A 1 94 ? -9.889 8.322 3.473 1.00 93.25 94 ILE A CA 1
ATOM 746 C C . ILE A 1 94 ? -11.248 7.605 3.636 1.00 93.25 94 ILE A C 1
ATOM 748 O O . ILE A 1 94 ? -11.436 6.938 4.658 1.00 93.25 94 ILE A O 1
ATOM 752 N N . PRO A 1 95 ? -12.194 7.677 2.674 1.00 95.38 95 PRO A N 1
ATOM 753 C CA . PRO A 1 95 ? -13.480 6.989 2.804 1.00 95.38 95 PRO A CA 1
ATOM 754 C C . PRO A 1 95 ? -13.343 5.461 2.782 1.00 95.38 95 PRO A C 1
ATOM 756 O O . PRO A 1 95 ? -14.126 4.766 3.426 1.00 95.38 95 PRO A O 1
ATOM 759 N N . ILE A 1 96 ? -12.333 4.920 2.094 1.00 96.25 96 ILE A N 1
ATOM 760 C CA . ILE A 1 96 ? -12.064 3.476 2.080 1.00 96.25 96 ILE A CA 1
ATOM 761 C C . ILE A 1 96 ? -11.579 2.988 3.444 1.00 96.25 96 ILE A C 1
ATOM 763 O O . ILE A 1 96 ? -12.089 1.990 3.947 1.00 96.25 96 ILE A O 1
ATOM 767 N N . ILE A 1 97 ? -10.633 3.692 4.068 1.00 96.12 97 ILE A N 1
ATOM 768 C CA . ILE A 1 97 ? -10.160 3.378 5.421 1.00 96.12 97 ILE A CA 1
ATOM 769 C C . ILE A 1 97 ? -11.326 3.478 6.401 1.00 96.12 97 ILE A C 1
ATOM 771 O O . ILE A 1 97 ? -11.487 2.593 7.236 1.00 96.12 97 ILE A O 1
ATOM 775 N N . ALA A 1 98 ? -12.187 4.490 6.257 1.00 96.38 98 ALA A N 1
ATOM 776 C CA . ALA A 1 98 ? -13.383 4.628 7.078 1.00 96.38 98 ALA A CA 1
ATOM 777 C C . ALA A 1 98 ? -14.310 3.418 6.940 1.00 96.38 98 ALA A C 1
ATOM 779 O O . ALA A 1 98 ? -14.774 2.887 7.946 1.00 96.38 98 ALA A O 1
ATOM 780 N N . LEU A 1 99 ? -14.528 2.939 5.714 1.00 97.25 99 LEU A N 1
ATOM 781 C CA . LEU A 1 99 ? -15.345 1.759 5.445 1.00 97.25 99 LEU A CA 1
ATOM 782 C C . LEU A 1 99 ? -14.727 0.483 6.024 1.00 97.25 99 LEU A C 1
ATOM 784 O O . LEU A 1 99 ? -15.429 -0.285 6.679 1.00 97.25 99 LEU A O 1
ATOM 788 N N . ILE A 1 100 ? -13.421 0.274 5.840 1.00 96.88 100 ILE A N 1
ATOM 789 C CA . ILE A 1 100 ? -12.705 -0.871 6.418 1.00 96.88 100 ILE A CA 1
ATOM 790 C C . ILE A 1 100 ? -12.812 -0.826 7.944 1.00 96.88 100 ILE A C 1
ATOM 792 O O . ILE A 1 100 ? -13.224 -1.811 8.553 1.00 96.88 100 ILE A O 1
ATOM 796 N N . CYS A 1 101 ? -12.506 0.316 8.563 1.00 95.88 101 CYS A N 1
ATOM 797 C CA . CYS A 1 101 ? -12.634 0.512 10.003 1.00 95.88 101 CYS A CA 1
ATOM 798 C C . CYS A 1 101 ? -14.068 0.255 10.476 1.00 95.88 101 CYS A C 1
ATOM 800 O O . CYS A 1 101 ? -14.261 -0.446 11.464 1.00 95.88 101 CYS A O 1
ATOM 802 N N . PHE A 1 102 ? -15.074 0.771 9.769 1.00 96.38 102 PHE A N 1
ATOM 803 C CA . PHE A 1 102 ? -16.480 0.589 10.118 1.00 96.38 102 PHE A CA 1
ATOM 804 C C . PHE A 1 102 ? -16.889 -0.887 10.111 1.00 96.38 102 PHE A C 1
ATOM 806 O O . PHE A 1 102 ? -17.518 -1.344 11.060 1.00 96.38 102 PHE A O 1
ATOM 813 N N . ILE A 1 103 ? -16.491 -1.644 9.085 1.00 96.31 103 ILE A N 1
ATOM 814 C CA . ILE A 1 103 ? -16.789 -3.078 8.973 1.00 96.31 103 ILE A CA 1
ATOM 815 C C . ILE A 1 103 ? -16.016 -3.870 10.034 1.00 96.31 103 ILE A C 1
ATOM 817 O O . ILE A 1 103 ? -16.594 -4.670 10.770 1.00 96.31 103 ILE A O 1
ATOM 821 N N . VAL A 1 104 ? -14.706 -3.638 10.148 1.00 96.00 104 VAL A N 1
ATOM 822 C CA . VAL A 1 104 ? -13.823 -4.409 11.033 1.00 96.00 104 VAL A CA 1
ATOM 823 C C . VAL A 1 104 ? -14.078 -4.093 12.505 1.00 96.00 104 VAL A C 1
ATOM 825 O O . VAL A 1 104 ? -13.920 -4.978 13.339 1.00 96.00 104 VAL A O 1
ATOM 828 N N . PHE A 1 105 ? -14.494 -2.880 12.860 1.00 94.00 105 PHE A N 1
ATOM 829 C CA . PHE A 1 105 ? -14.812 -2.481 14.235 1.00 94.00 105 PHE A CA 1
ATOM 830 C C . PHE A 1 105 ? -16.318 -2.346 14.496 1.00 94.00 105 PHE A C 1
ATOM 832 O O . PHE A 1 105 ? -16.708 -1.771 15.517 1.00 94.00 105 PHE A O 1
ATOM 839 N N . TYR A 1 106 ? -17.172 -2.911 13.637 1.00 91.81 106 TYR A N 1
ATOM 840 C CA . TYR A 1 106 ? -18.622 -2.768 13.753 1.00 91.81 106 TYR A CA 1
ATOM 841 C C . TYR A 1 106 ? -19.148 -3.164 15.139 1.00 91.81 106 TYR A C 1
ATOM 843 O O . TYR A 1 106 ? -18.975 -4.298 15.586 1.00 91.81 106 TYR A O 1
ATOM 851 N N . ARG A 1 107 ? -19.829 -2.228 15.806 1.00 88.19 107 ARG A N 1
ATOM 852 C CA . ARG A 1 107 ? -20.564 -2.451 17.058 1.00 88.19 107 ARG A CA 1
ATOM 853 C C . ARG A 1 107 ? -21.881 -1.691 17.032 1.00 88.19 107 ARG A C 1
ATOM 855 O O . ARG A 1 107 ? -22.006 -0.677 16.346 1.00 88.19 107 ARG A O 1
ATOM 862 N N . LYS A 1 108 ? -22.839 -2.137 17.846 1.00 72.81 108 LYS A N 1
ATOM 863 C CA . LYS A 1 108 ? -24.104 -1.421 18.046 1.00 72.81 108 LYS A CA 1
ATOM 864 C C . LYS A 1 108 ? -23.820 0.026 18.480 1.00 72.81 108 LYS A C 1
ATOM 866 O O . LYS A 1 108 ? -23.086 0.239 19.442 1.00 72.81 108 LYS A O 1
ATOM 871 N N . GLY A 1 109 ? -24.392 0.994 17.763 1.00 78.94 109 GLY A N 1
ATOM 872 C CA . GLY A 1 109 ? -24.249 2.426 18.051 1.00 78.94 109 GLY A CA 1
ATOM 873 C C . GLY A 1 109 ? -22.998 3.104 17.480 1.00 78.94 109 GLY A C 1
ATOM 874 O O . GLY A 1 109 ? -22.811 4.285 17.737 1.00 78.94 109 GLY A O 1
ATOM 875 N N . LEU A 1 110 ? -22.151 2.398 16.720 1.00 89.19 110 LEU A N 1
ATOM 876 C CA . LEU A 1 110 ? -21.109 3.035 15.911 1.00 89.19 110 LEU A CA 1
ATOM 877 C C . LEU A 1 110 ? -21.722 3.498 14.588 1.00 89.19 110 LEU A C 1
ATOM 879 O O . LEU A 1 110 ? -22.293 2.680 13.862 1.00 89.19 110 LEU A O 1
ATOM 883 N N . PHE A 1 111 ? -21.569 4.773 14.250 1.00 92.44 111 PHE A N 1
ATOM 884 C CA . PHE A 1 111 ? -21.979 5.289 12.950 1.00 92.44 111 PHE A CA 1
ATOM 885 C C . PHE A 1 111 ? -20.788 5.324 11.991 1.00 92.44 111 PHE A C 1
ATOM 887 O O . PHE A 1 111 ? -19.638 5.489 12.399 1.00 92.44 111 PHE A O 1
ATOM 894 N N . PHE A 1 112 ? -21.054 5.213 10.687 1.00 92.00 112 PHE A N 1
ATOM 895 C CA . PHE A 1 112 ? -20.013 5.373 9.664 1.00 92.00 112 PHE A CA 1
ATOM 896 C C . PHE A 1 112 ? -19.288 6.723 9.795 1.00 92.00 112 PHE A C 1
ATOM 898 O O . PHE A 1 112 ? -18.083 6.814 9.575 1.00 92.00 112 PHE A O 1
ATOM 905 N N . TYR A 1 113 ? -20.014 7.752 10.240 1.00 93.62 113 TYR A N 1
ATOM 906 C CA . TYR A 1 113 ? -19.471 9.073 10.533 1.00 93.62 113 TYR A CA 1
ATOM 907 C C . TYR A 1 113 ? -18.319 9.044 11.553 1.00 93.62 113 TYR A C 1
ATOM 909 O O . TYR A 1 113 ? -17.307 9.708 11.337 1.00 93.62 113 TYR A O 1
ATOM 917 N N . ASP A 1 114 ? -18.408 8.221 12.602 1.00 92.62 114 ASP A N 1
ATOM 918 C CA . ASP A 1 114 ? -17.348 8.097 13.611 1.00 92.62 114 ASP A CA 1
ATOM 919 C C . ASP A 1 114 ? -16.066 7.510 13.000 1.00 92.62 114 ASP A C 1
ATOM 921 O O . ASP A 1 114 ? -14.958 7.994 13.242 1.00 92.62 114 ASP A O 1
ATOM 925 N N . ALA A 1 115 ? -16.216 6.489 12.148 1.00 94.88 115 ALA A N 1
ATOM 926 C CA . ALA A 1 115 ? -15.101 5.879 11.427 1.00 94.88 115 ALA A CA 1
ATOM 927 C C . ALA A 1 115 ? -14.497 6.831 10.379 1.00 94.88 115 ALA A C 1
ATOM 929 O O . ALA A 1 115 ? -13.282 6.825 10.159 1.00 94.88 115 ALA A O 1
ATOM 930 N N . MET A 1 116 ? -15.320 7.678 9.758 1.00 95.50 116 MET A N 1
ATOM 931 C CA . MET A 1 116 ? -14.874 8.701 8.813 1.00 95.50 116 MET A CA 1
ATOM 932 C C . MET A 1 116 ? -14.076 9.803 9.507 1.00 95.50 116 MET A C 1
ATOM 934 O O . MET A 1 116 ? -12.962 10.101 9.073 1.00 95.50 116 MET A O 1
ATOM 938 N N . LEU A 1 117 ? -14.584 10.348 10.619 1.00 95.12 117 LEU A N 1
ATOM 939 C CA . LEU A 1 117 ? -13.847 11.311 11.437 1.00 95.12 117 LEU A CA 1
ATOM 940 C C . LEU A 1 117 ? -12.509 10.731 11.887 1.00 95.12 117 LEU A C 1
ATOM 942 O O . LEU A 1 117 ? -11.480 11.389 11.736 1.00 95.12 117 LEU A O 1
ATOM 946 N N . TYR A 1 118 ? -12.503 9.492 12.378 1.00 95.44 118 TYR A N 1
ATOM 947 C CA . TYR A 1 118 ? -11.272 8.806 12.751 1.00 95.44 118 TYR A CA 1
ATOM 948 C C . TYR A 1 118 ? -10.276 8.718 11.586 1.00 95.44 118 TYR A C 1
ATOM 950 O O . TYR A 1 118 ? -9.108 9.059 11.751 1.00 95.44 118 TYR A O 1
ATOM 958 N N . SER A 1 119 ? -10.737 8.316 10.401 1.00 95.81 119 SER A N 1
ATOM 959 C CA . SER A 1 119 ? -9.877 8.140 9.223 1.00 95.81 119 SER A CA 1
ATOM 960 C C . SER A 1 119 ? -9.275 9.457 8.735 1.00 95.81 119 SER A C 1
ATOM 962 O O . SER A 1 119 ? -8.115 9.481 8.331 1.00 95.81 119 SER A O 1
ATOM 964 N N . ILE A 1 120 ? -10.021 10.563 8.831 1.00 94.56 120 ILE A N 1
ATOM 965 C CA . ILE A 1 120 ? -9.509 11.911 8.544 1.00 94.56 120 ILE A CA 1
ATOM 966 C C . ILE A 1 120 ? -8.417 12.290 9.549 1.00 94.56 120 ILE A C 1
ATOM 968 O O . ILE A 1 120 ? -7.321 12.664 9.141 1.00 94.56 120 ILE A O 1
ATOM 972 N N . HIS A 1 121 ? -8.679 12.154 10.853 1.00 93.75 121 HIS A N 1
ATOM 973 C CA . HIS A 1 121 ? -7.698 12.497 11.890 1.00 93.75 121 HIS A CA 1
ATOM 974 C C . HIS A 1 121 ? -6.428 11.652 11.768 1.00 93.75 121 HIS A C 1
ATOM 976 O O . HIS A 1 121 ? -5.319 12.180 11.845 1.00 93.75 121 HIS A O 1
ATOM 982 N N . PHE A 1 122 ? -6.589 10.351 11.530 1.00 92.31 122 PHE A N 1
ATOM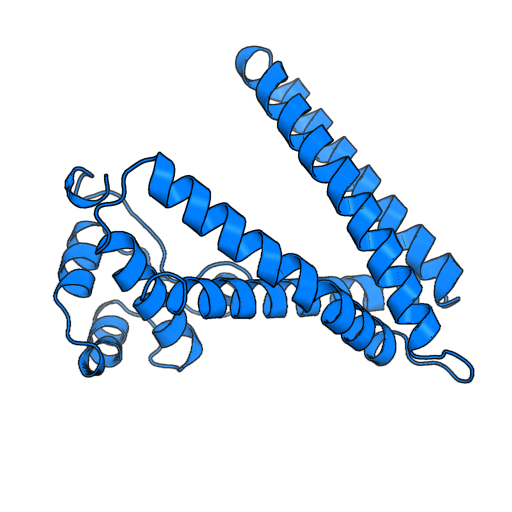 983 C CA . PHE A 1 122 ? -5.475 9.446 11.298 1.00 92.31 122 PHE A CA 1
ATOM 984 C C . PHE A 1 122 ? -4.688 9.819 10.035 1.00 92.31 122 PHE A C 1
ATOM 986 O O . PHE A 1 122 ? -3.461 9.851 10.074 1.00 92.31 122 PHE A O 1
ATOM 993 N N . GLY A 1 123 ? -5.374 10.164 8.942 1.00 91.44 123 GLY A N 1
ATOM 994 C CA . GLY A 1 123 ? -4.746 10.655 7.716 1.00 91.44 123 GLY A CA 1
ATOM 995 C C . GLY A 1 123 ? -3.931 11.930 7.944 1.00 91.44 123 GLY A C 1
ATOM 996 O O . GLY A 1 123 ? -2.781 12.003 7.517 1.00 91.44 123 GLY A O 1
ATOM 997 N N . CYS A 1 124 ? -4.474 12.903 8.680 1.00 91.62 124 CYS A N 1
ATOM 998 C CA . CYS A 1 124 ? -3.753 14.121 9.057 1.00 91.62 124 CYS A CA 1
ATOM 999 C C . CYS A 1 124 ? -2.519 13.815 9.916 1.00 91.62 124 CYS A C 1
ATOM 1001 O O . CYS A 1 124 ? -1.441 14.339 9.649 1.00 91.62 124 CYS A O 1
ATOM 1003 N N . PHE A 1 125 ? -2.651 12.938 10.915 1.00 91.56 125 PHE A N 1
ATOM 1004 C CA . PHE A 1 125 ? -1.518 12.507 11.734 1.00 91.56 125 PHE A CA 1
ATOM 1005 C C . PHE A 1 125 ? -0.430 11.831 10.886 1.00 91.56 125 PHE A C 1
ATOM 1007 O O . PHE A 1 125 ? 0.750 12.159 11.019 1.00 91.56 125 PHE A O 1
ATOM 1014 N N . PHE A 1 126 ? -0.823 10.947 9.964 1.00 89.81 126 PHE A N 1
ATOM 1015 C CA . PHE A 1 126 ? 0.090 10.300 9.023 1.00 89.81 126 PHE A CA 1
ATOM 1016 C C . PHE A 1 126 ? 0.834 11.323 8.149 1.00 89.81 126 PHE A C 1
ATOM 1018 O O . PHE A 1 126 ? 2.051 11.230 7.995 1.00 89.81 126 PHE A O 1
ATOM 1025 N N . LEU A 1 127 ? 0.130 12.335 7.634 1.00 89.81 127 LEU A N 1
ATOM 1026 C CA . LEU A 1 127 ? 0.711 13.410 6.822 1.00 89.81 127 LEU A CA 1
ATOM 1027 C C . LEU A 1 127 ? 1.680 14.315 7.590 1.00 89.81 127 LEU A C 1
ATOM 1029 O O . LEU A 1 127 ? 2.478 14.995 6.956 1.00 89.81 127 LEU A O 1
ATOM 1033 N N . ILE A 1 128 ? 1.643 14.328 8.922 1.00 90.56 128 ILE A N 1
ATOM 1034 C CA . ILE A 1 128 ? 2.617 15.056 9.746 1.00 90.56 128 ILE A CA 1
ATOM 1035 C C . ILE A 1 128 ? 3.826 14.165 10.037 1.00 90.56 128 ILE A C 1
ATOM 1037 O O . ILE A 1 128 ? 4.970 14.570 9.827 1.00 90.56 128 ILE A O 1
ATOM 1041 N N . ILE A 1 129 ? 3.584 12.939 10.508 1.00 90.56 129 ILE A N 1
ATOM 1042 C CA . ILE A 1 129 ? 4.659 12.065 10.984 1.00 90.56 129 ILE A CA 1
ATOM 1043 C C . ILE A 1 129 ? 5.518 11.518 9.840 1.00 90.56 129 ILE A C 1
ATOM 1045 O O . ILE A 1 129 ? 6.728 11.387 10.000 1.00 90.56 129 ILE A O 1
ATOM 1049 N N . PHE A 1 130 ? 4.925 11.236 8.675 1.00 89.38 130 PHE A N 1
ATOM 1050 C CA . PHE A 1 130 ? 5.648 10.649 7.549 1.00 89.38 130 PHE A CA 1
ATOM 1051 C C . PHE A 1 130 ? 6.676 11.617 6.931 1.00 89.38 130 PHE A C 1
ATOM 1053 O O . PHE A 1 130 ? 7.836 11.223 6.798 1.00 89.38 130 PHE A O 1
ATOM 1060 N N . PRO A 1 131 ? 6.348 12.889 6.619 1.00 90.25 131 PRO A N 1
ATOM 1061 C CA . PRO A 1 131 ? 7.354 13.855 6.182 1.00 90.25 131 PRO A CA 1
ATOM 1062 C C . PRO A 1 131 ? 8.396 14.163 7.257 1.00 90.25 131 PRO A C 1
ATOM 1064 O O . PRO A 1 131 ? 9.570 14.282 6.923 1.00 90.25 131 PRO A O 1
ATOM 1067 N N . ALA A 1 132 ? 8.002 14.243 8.534 1.00 90.69 132 ALA A N 1
ATOM 1068 C CA . ALA A 1 132 ? 8.952 14.431 9.631 1.00 90.69 132 ALA A CA 1
ATOM 1069 C C . ALA A 1 132 ? 9.980 13.289 9.678 1.00 90.69 132 ALA A C 1
ATOM 1071 O O . ALA A 1 132 ? 11.182 13.542 9.731 1.00 90.69 132 ALA A O 1
ATOM 1072 N N . MET A 1 133 ? 9.517 12.042 9.557 1.00 91.25 133 MET A N 1
ATOM 1073 C CA . MET A 1 133 ? 10.379 10.867 9.446 1.00 91.25 133 MET A CA 1
ATOM 1074 C C . MET A 1 133 ? 11.320 10.969 8.239 1.00 91.25 133 MET A C 1
ATOM 1076 O O . MET A 1 133 ? 12.521 10.762 8.395 1.00 91.25 133 MET A O 1
ATOM 1080 N N . LEU A 1 134 ? 10.812 11.316 7.050 1.00 89.38 134 LEU A N 1
ATOM 1081 C CA . LEU A 1 134 ? 11.641 11.454 5.846 1.00 89.38 134 LEU A CA 1
ATOM 1082 C C . LEU A 1 134 ? 12.711 12.540 5.991 1.00 89.38 134 LEU A C 1
ATOM 1084 O O . LEU A 1 134 ? 13.863 12.298 5.645 1.00 89.38 134 LEU A O 1
ATOM 1088 N N . ILE A 1 135 ? 12.356 13.713 6.520 1.00 90.19 135 ILE A N 1
ATOM 1089 C CA . ILE A 1 135 ? 13.303 14.812 6.751 1.00 90.19 135 ILE A CA 1
ATOM 1090 C C . ILE A 1 135 ? 14.390 14.366 7.728 1.00 90.19 135 ILE A C 1
ATOM 1092 O O . ILE A 1 135 ? 15.571 14.547 7.449 1.00 90.19 135 ILE A O 1
ATOM 1096 N N . CYS A 1 136 ? 14.012 13.732 8.838 1.00 88.69 136 CYS A N 1
ATOM 1097 C CA . CYS A 1 136 ? 14.972 13.205 9.798 1.00 88.69 136 CYS A CA 1
ATOM 1098 C C . CYS A 1 136 ? 15.920 12.171 9.173 1.00 88.69 136 CYS A C 1
ATOM 1100 O O . CYS A 1 136 ? 17.127 12.251 9.392 1.00 88.69 136 CYS A O 1
ATOM 1102 N N . LEU A 1 137 ? 15.397 11.232 8.377 1.00 87.56 137 LEU A N 1
ATOM 1103 C CA . LEU A 1 137 ? 16.213 10.233 7.684 1.00 87.56 137 LEU A CA 1
ATOM 1104 C C . LEU A 1 137 ? 17.180 10.881 6.686 1.00 87.56 137 LEU A C 1
ATOM 1106 O O . LEU A 1 137 ? 18.345 10.501 6.650 1.00 87.56 137 LEU A O 1
ATOM 1110 N N . LEU A 1 138 ? 16.727 11.877 5.918 1.00 88.44 138 LEU A N 1
ATOM 1111 C CA . LEU A 1 138 ? 17.560 12.591 4.946 1.00 88.44 138 LEU A CA 1
ATOM 1112 C C . LEU A 1 138 ? 18.664 13.415 5.619 1.00 88.44 138 LEU A C 1
ATOM 1114 O O . LEU A 1 138 ? 19.804 13.391 5.164 1.00 88.44 138 LEU A O 1
ATOM 1118 N N . LEU A 1 139 ? 18.345 14.119 6.708 1.00 88.25 139 LEU A N 1
ATOM 1119 C CA . LEU A 1 139 ? 19.317 14.930 7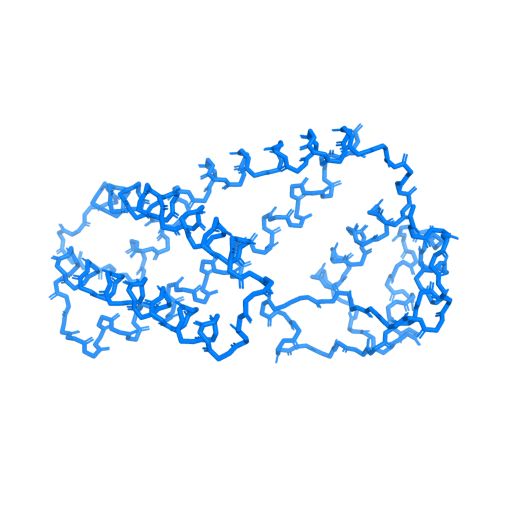.447 1.00 88.25 139 LEU A CA 1
ATOM 1120 C C . LEU A 1 139 ? 20.387 14.076 8.131 1.00 88.25 139 LEU A C 1
ATOM 1122 O O . LEU A 1 139 ? 21.525 14.514 8.260 1.00 88.25 139 LEU A O 1
ATOM 1126 N N . LEU A 1 140 ? 20.030 12.869 8.571 1.00 87.31 140 LEU A N 1
ATOM 1127 C CA . LEU A 1 140 ? 20.923 11.994 9.329 1.00 87.31 140 LEU A CA 1
ATOM 1128 C C . LEU A 1 140 ? 21.613 10.927 8.471 1.00 87.31 140 LEU A C 1
ATOM 1130 O O . LEU A 1 140 ? 22.456 10.196 8.991 1.00 87.31 140 LEU A O 1
ATOM 1134 N N . GLN A 1 141 ? 21.307 10.848 7.170 1.00 83.69 141 GLN A N 1
ATOM 1135 C CA . GLN A 1 141 ? 21.820 9.804 6.277 1.00 83.69 141 GLN A CA 1
ATOM 1136 C C . GLN A 1 141 ? 23.358 9.754 6.227 1.00 83.69 141 GLN A C 1
ATOM 1138 O O . GLN A 1 141 ? 23.931 8.683 6.042 1.00 83.69 141 GLN A O 1
ATOM 1143 N N . SER A 1 142 ? 24.030 10.895 6.400 1.00 82.12 142 SER A N 1
ATOM 1144 C CA . SER A 1 142 ? 25.492 11.018 6.340 1.00 82.12 142 SER A CA 1
ATOM 1145 C C . SER A 1 142 ? 26.214 10.811 7.674 1.00 82.12 142 SER A C 1
ATOM 1147 O O . SER A 1 142 ? 27.439 10.876 7.693 1.00 82.12 142 SER A O 1
ATOM 1149 N N . PHE A 1 143 ? 25.490 10.630 8.784 1.00 79.56 143 PHE A N 1
ATOM 1150 C CA . PHE A 1 143 ? 26.082 10.625 10.126 1.00 79.56 143 PHE A CA 1
ATOM 1151 C C . PHE A 1 143 ? 26.377 9.210 10.632 1.00 79.56 143 PHE A C 1
ATOM 1153 O O . PHE A 1 143 ? 27.532 8.798 10.655 1.00 79.56 143 PHE A O 1
ATOM 1160 N N . ASP A 1 144 ? 25.346 8.472 11.057 1.00 85.31 144 ASP A N 1
ATOM 1161 C CA . ASP A 1 144 ? 25.504 7.161 11.692 1.00 85.31 144 ASP A CA 1
ATOM 1162 C C . ASP A 1 144 ? 24.319 6.233 11.384 1.00 85.31 144 ASP A C 1
ATOM 1164 O O . ASP A 1 144 ? 23.152 6.544 11.643 1.00 85.31 144 ASP A O 1
ATOM 1168 N N . THR A 1 145 ? 2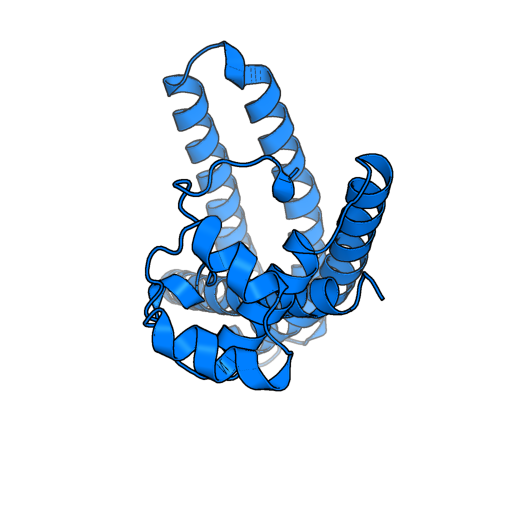4.642 5.050 10.860 1.00 87.94 145 THR A N 1
ATOM 1169 C CA . THR A 1 145 ? 23.694 3.967 10.571 1.00 87.94 145 THR A CA 1
ATOM 1170 C C . THR A 1 145 ? 22.951 3.454 11.807 1.00 87.94 145 THR A C 1
ATOM 1172 O O . THR A 1 145 ? 21.771 3.116 11.702 1.00 87.94 145 THR A O 1
ATOM 1175 N N . ILE A 1 146 ? 23.594 3.425 12.980 1.00 91.19 146 ILE A N 1
ATOM 1176 C CA . ILE A 1 146 ? 22.979 2.945 14.225 1.00 91.19 146 ILE A CA 1
ATOM 1177 C C . ILE A 1 146 ? 21.920 3.944 14.689 1.00 91.19 146 ILE A C 1
ATOM 1179 O O . ILE A 1 146 ? 20.790 3.554 14.992 1.00 91.19 146 ILE A O 1
ATOM 1183 N N . LEU A 1 147 ? 22.248 5.238 14.682 1.00 89.00 147 LEU A N 1
ATOM 1184 C CA . LEU A 1 147 ? 21.301 6.301 15.014 1.00 89.00 147 LEU A CA 1
ATOM 1185 C C . LEU A 1 147 ? 20.082 6.290 14.081 1.00 89.00 147 LEU A C 1
ATOM 1187 O O . LEU A 1 147 ? 18.949 6.381 14.554 1.00 89.00 147 LEU A O 1
ATOM 1191 N N . LEU A 1 148 ? 20.296 6.128 12.770 1.00 89.50 148 LEU A N 1
ATOM 1192 C CA . LEU A 1 148 ? 19.213 6.003 11.788 1.00 89.50 148 LEU A CA 1
ATOM 1193 C C . LEU A 1 148 ? 18.299 4.812 12.090 1.00 89.50 148 LEU A C 1
ATOM 1195 O O . LEU A 1 148 ? 17.076 4.943 12.025 1.00 89.50 148 LEU A O 1
ATOM 1199 N N . PHE A 1 149 ? 18.878 3.666 12.455 1.00 88.94 149 PHE A N 1
ATOM 1200 C CA . PHE A 1 149 ? 18.116 2.477 12.825 1.00 88.94 149 PHE A CA 1
ATOM 1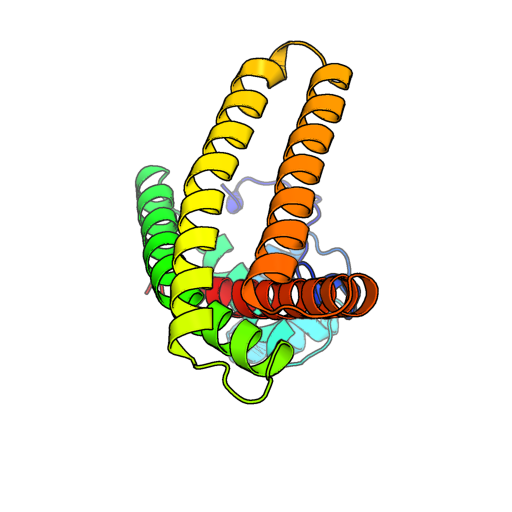201 C C . PHE A 1 149 ? 17.267 2.714 14.079 1.00 88.94 149 PHE A C 1
ATOM 1203 O O . PHE A 1 149 ? 16.066 2.438 14.066 1.00 88.94 149 PHE A O 1
ATOM 1210 N N . ILE A 1 150 ? 17.851 3.282 15.139 1.00 91.75 150 ILE A N 1
ATOM 1211 C CA . ILE A 1 150 ? 17.128 3.625 16.375 1.00 91.75 150 ILE A CA 1
ATOM 1212 C C . ILE A 1 150 ? 15.976 4.586 16.069 1.00 91.75 150 ILE A C 1
ATOM 1214 O O . ILE A 1 150 ? 14.850 4.380 16.523 1.00 91.75 150 ILE A O 1
ATOM 1218 N N . LEU A 1 151 ? 16.233 5.615 15.263 1.00 90.94 151 LEU A N 1
ATOM 1219 C CA . LEU A 1 151 ? 15.234 6.615 14.919 1.00 90.94 151 LEU A CA 1
ATOM 1220 C C . LEU A 1 151 ? 14.083 6.023 14.096 1.00 90.94 151 LEU A C 1
ATOM 1222 O O . LEU A 1 151 ? 12.920 6.325 14.367 1.00 90.94 151 LEU A O 1
ATOM 1226 N N . ALA A 1 152 ? 14.383 5.138 13.143 1.00 89.00 152 ALA A N 1
ATOM 1227 C CA . ALA A 1 152 ? 13.367 4.416 12.383 1.00 89.00 152 ALA A CA 1
ATOM 1228 C C . ALA A 1 152 ? 12.447 3.599 13.307 1.00 89.00 152 ALA A C 1
ATOM 1230 O O . ALA A 1 152 ? 11.223 3.656 13.166 1.00 89.00 152 ALA A O 1
ATOM 1231 N N . TRP A 1 153 ? 13.011 2.908 14.304 1.00 92.19 153 TRP A N 1
ATOM 1232 C CA . TRP A 1 153 ? 12.227 2.187 15.310 1.00 92.19 153 TRP A CA 1
ATOM 1233 C C . TRP A 1 153 ? 11.396 3.107 16.201 1.00 92.19 153 TRP A C 1
ATOM 1235 O O . TRP A 1 153 ? 10.250 2.776 16.499 1.00 92.19 153 TRP A O 1
ATOM 1245 N N . LEU A 1 154 ? 11.921 4.270 16.594 1.00 93.25 154 LEU A N 1
ATOM 1246 C CA . LEU A 1 154 ? 11.170 5.255 17.376 1.00 93.25 154 LEU A CA 1
ATOM 1247 C C . LEU A 1 154 ? 9.965 5.802 16.601 1.00 93.25 154 LEU A C 1
ATOM 1249 O O . LEU A 1 154 ? 8.866 5.873 17.156 1.00 93.25 154 LEU A O 1
ATOM 1253 N N . PHE A 1 155 ? 10.129 6.135 15.317 1.00 92.38 155 PHE A N 1
ATOM 1254 C CA . PHE A 1 155 ? 9.011 6.547 14.462 1.00 92.38 155 PHE A CA 1
ATOM 1255 C C . PHE A 1 155 ? 7.981 5.429 14.302 1.00 92.38 155 PHE A C 1
ATOM 1257 O O . PHE A 1 155 ? 6.782 5.674 14.451 1.00 92.38 155 PHE A O 1
ATOM 1264 N N . LEU A 1 156 ? 8.438 4.195 14.070 1.00 91.62 156 LEU A N 1
ATOM 1265 C CA . LEU A 1 156 ? 7.566 3.030 13.948 1.00 91.62 156 LEU A CA 1
ATOM 1266 C C . LEU A 1 156 ? 6.767 2.791 15.237 1.00 91.62 156 LEU A C 1
ATOM 1268 O O . LEU A 1 156 ? 5.547 2.635 15.192 1.00 91.62 156 LEU A O 1
ATOM 1272 N N . LEU A 1 157 ? 7.431 2.828 16.394 1.00 93.94 157 LEU A N 1
ATOM 1273 C CA . LEU A 1 157 ? 6.804 2.661 17.703 1.00 93.94 157 LEU A CA 1
ATOM 1274 C C . LEU A 1 157 ? 5.800 3.782 17.992 1.00 93.94 157 LEU A C 1
ATOM 1276 O O . LEU A 1 157 ? 4.701 3.514 18.478 1.00 93.94 157 LEU A O 1
ATOM 1280 N N . THR A 1 158 ? 6.141 5.027 17.660 1.00 92.88 158 THR A N 1
ATOM 1281 C CA . THR A 1 158 ? 5.244 6.184 17.813 1.00 92.88 158 THR A CA 1
ATOM 1282 C C . THR A 1 158 ? 3.992 6.013 16.958 1.00 92.88 158 THR A C 1
ATOM 1284 O O . THR A 1 158 ? 2.874 6.190 17.439 1.00 92.88 158 THR A O 1
ATOM 1287 N N . PHE A 1 159 ? 4.161 5.591 15.706 1.00 92.12 159 PHE A N 1
ATOM 1288 C CA . PHE A 1 159 ? 3.052 5.347 14.795 1.00 92.12 159 PHE A CA 1
ATOM 1289 C C . PHE A 1 159 ? 2.133 4.219 15.288 1.00 92.12 159 PHE A C 1
ATOM 1291 O O . PHE A 1 159 ? 0.919 4.410 15.390 1.00 92.12 159 PHE A O 1
ATOM 1298 N N . PHE A 1 160 ? 2.696 3.066 15.663 1.00 93.00 160 PHE A N 1
ATOM 1299 C CA . PHE A 1 160 ? 1.912 1.926 16.148 1.00 93.00 160 PHE A CA 1
ATOM 1300 C C . PHE A 1 160 ? 1.238 2.188 17.496 1.00 93.00 160 PHE A C 1
ATOM 1302 O O . PHE A 1 160 ? 0.085 1.799 17.685 1.00 93.00 160 PHE A O 1
ATOM 1309 N N . SER A 1 161 ? 1.918 2.858 18.428 1.00 94.38 161 SER A N 1
ATOM 1310 C CA . SER A 1 161 ? 1.334 3.206 19.728 1.00 94.38 161 SER A CA 1
ATOM 1311 C C . SER A 1 161 ? 0.182 4.199 19.576 1.00 94.38 161 SER A C 1
ATOM 1313 O O . SER A 1 161 ? -0.889 3.977 20.147 1.00 94.38 161 SER A O 1
ATOM 1315 N N . TYR A 1 162 ? 0.342 5.231 18.741 1.00 94.56 162 TYR A N 1
ATOM 1316 C CA . TYR A 1 162 ? -0.738 6.158 18.412 1.00 94.56 162 TYR A CA 1
ATOM 1317 C C . TYR A 1 162 ? -1.931 5.430 17.782 1.00 94.56 162 TYR A C 1
ATOM 1319 O O . TYR A 1 162 ? -3.072 5.621 18.211 1.00 94.56 162 TYR A O 1
ATOM 1327 N N . LEU A 1 163 ? -1.685 4.556 16.801 1.00 94.19 163 LEU A N 1
ATOM 1328 C CA . LEU A 1 163 ? -2.731 3.776 16.140 1.00 94.19 163 LEU A CA 1
ATOM 1329 C C . LEU A 1 163 ? -3.497 2.900 17.144 1.00 94.19 163 LEU A C 1
ATOM 1331 O O . LEU A 1 163 ? -4.722 2.983 17.228 1.00 94.19 163 LEU A O 1
ATOM 1335 N N . ALA A 1 164 ? -2.788 2.125 17.967 1.00 95.44 164 ALA A N 1
ATOM 1336 C CA . ALA A 1 164 ? -3.402 1.226 18.940 1.00 95.44 164 ALA A CA 1
ATOM 1337 C C . ALA A 1 164 ? -4.229 1.983 19.993 1.00 95.44 164 ALA A C 1
ATOM 1339 O O . ALA A 1 164 ? -5.372 1.611 20.278 1.00 95.44 164 ALA A O 1
ATOM 1340 N N . VAL A 1 165 ? -3.679 3.067 20.555 1.00 96.38 165 VAL A N 1
ATOM 1341 C CA . VAL A 1 165 ? -4.358 3.886 21.571 1.00 96.38 165 VAL A CA 1
ATOM 1342 C C . VAL A 1 165 ? -5.565 4.610 20.975 1.00 96.38 165 VAL A C 1
ATOM 1344 O O . VAL A 1 165 ? -6.633 4.626 21.592 1.00 96.38 165 VAL A O 1
ATOM 1347 N N . SER A 1 166 ? -5.431 5.188 19.780 1.00 95.31 166 SER A N 1
ATOM 1348 C CA . SER A 1 166 ? -6.521 5.915 19.121 1.00 95.31 166 SER A CA 1
ATOM 1349 C C . SER A 1 166 ? -7.682 4.986 18.753 1.00 95.31 166 SER A C 1
ATOM 1351 O O . SER A 1 166 ? -8.821 5.272 19.124 1.00 95.31 166 SER A O 1
ATOM 1353 N N . MET A 1 167 ? -7.410 3.819 18.154 1.00 94.94 167 MET A N 1
ATOM 1354 C CA . MET A 1 167 ? -8.439 2.811 17.862 1.00 94.94 167 MET A CA 1
ATOM 1355 C C . MET A 1 167 ? -9.113 2.296 19.135 1.00 94.94 167 MET A C 1
ATOM 1357 O O . MET A 1 167 ? -10.334 2.135 19.175 1.00 94.94 167 MET A O 1
ATOM 1361 N N . LYS A 1 168 ? -8.342 2.067 20.207 1.00 94.81 168 LYS A N 1
ATOM 1362 C CA . LYS A 1 168 ? -8.889 1.659 21.507 1.00 94.81 168 LYS A CA 1
ATOM 1363 C C . LYS A 1 168 ? -9.860 2.703 22.058 1.00 94.81 168 LYS A C 1
ATOM 1365 O O . LYS A 1 168 ? -10.925 2.322 22.543 1.00 94.81 168 LYS A O 1
ATOM 1370 N N . LYS A 1 169 ? -9.507 3.990 21.984 1.00 93.38 169 LYS A N 1
ATOM 1371 C CA . LYS A 1 169 ? -10.352 5.091 22.468 1.00 93.38 169 LYS A CA 1
ATOM 1372 C C . LYS A 1 169 ? -11.626 5.249 21.637 1.00 93.38 169 LYS A C 1
ATOM 1374 O O . LYS A 1 169 ? -12.699 5.344 22.218 1.00 93.38 169 LYS A O 1
ATOM 1379 N N . VAL A 1 170 ? -11.523 5.221 20.308 1.00 93.25 170 VAL A N 1
ATOM 1380 C CA . VAL A 1 170 ? -12.666 5.455 19.408 1.00 93.25 170 VAL A CA 1
ATOM 1381 C C . VAL A 1 170 ? -13.626 4.262 19.378 1.00 93.25 170 VAL A C 1
ATOM 1383 O O . VAL A 1 170 ? -14.833 4.421 19.550 1.00 93.25 170 VAL A O 1
ATOM 1386 N N . PHE A 1 171 ? -13.106 3.043 19.218 1.00 93.25 171 PHE A N 1
ATOM 1387 C CA . PHE A 1 171 ? -13.942 1.854 19.018 1.00 93.25 171 PHE A CA 1
ATOM 1388 C C . PHE A 1 171 ? -14.242 1.080 20.309 1.00 93.25 171 PHE A C 1
ATOM 1390 O O . PHE A 1 171 ? -15.115 0.215 20.323 1.00 93.25 171 PHE A O 1
ATOM 1397 N N . GLY A 1 172 ? -13.548 1.369 21.414 1.00 92.44 172 GLY A N 1
ATOM 1398 C CA . GLY A 1 172 ? -13.891 0.894 22.761 1.00 92.44 172 GLY A CA 1
ATOM 1399 C C . GLY A 1 172 ? -13.709 -0.606 23.044 1.00 92.44 172 GLY A C 1
ATOM 1400 O O . GLY A 1 172 ? -14.033 -1.053 24.142 1.00 92.44 172 GLY A O 1
ATOM 1401 N N . TYR A 1 173 ? -13.170 -1.399 22.116 1.00 93.25 173 TYR A N 1
ATOM 1402 C CA . TYR A 1 173 ? -12.947 -2.842 22.306 1.00 93.25 173 TYR A CA 1
ATOM 1403 C C . TYR A 1 173 ? -11.881 -3.162 23.359 1.00 93.25 173 TYR A C 1
ATOM 1405 O O . TYR A 1 173 ? -11.034 -2.334 23.676 1.00 93.25 173 TYR A O 1
ATOM 1413 N N . LYS A 1 174 ? -11.882 -4.384 23.912 1.00 96.50 174 LYS A N 1
ATOM 1414 C CA . LYS A 1 174 ? -10.784 -4.884 24.769 1.00 96.50 174 LYS A CA 1
ATOM 1415 C C . LYS A 1 174 ? -9.448 -4.833 24.013 1.00 96.50 174 LYS A C 1
ATOM 1417 O O . LYS A 1 174 ? -9.436 -5.087 22.815 1.00 96.50 174 LYS A O 1
ATOM 1422 N N . TRP A 1 175 ? -8.336 -4.579 24.712 1.00 96.06 175 TRP A N 1
ATOM 1423 C CA . TRP A 1 175 ? -7.012 -4.377 24.098 1.00 96.06 175 TRP A CA 1
ATOM 1424 C C . TRP A 1 175 ? -6.616 -5.461 23.092 1.00 96.06 175 TRP A C 1
ATOM 1426 O O . TRP A 1 175 ? -6.298 -5.127 21.956 1.00 96.06 175 TRP A O 1
ATOM 1436 N N . LEU A 1 176 ? -6.721 -6.743 23.456 1.00 96.31 176 LEU A N 1
ATOM 1437 C CA . LEU A 1 176 ? -6.405 -7.843 22.538 1.00 96.31 176 LEU A CA 1
ATOM 1438 C C . LEU A 1 176 ? -7.269 -7.804 21.267 1.00 96.31 176 LEU A C 1
ATOM 1440 O O . LEU A 1 176 ? -6.753 -7.932 20.161 1.00 96.31 176 LEU A O 1
ATOM 1444 N N . SER A 1 177 ? -8.577 -7.556 21.407 1.00 95.12 177 SER A N 1
ATOM 1445 C CA . SER A 1 177 ? -9.466 -7.426 20.248 1.00 95.12 177 SER A CA 1
ATOM 1446 C C . SER A 1 177 ? -9.132 -6.196 19.407 1.00 95.12 177 SER A C 1
ATOM 1448 O O . SER A 1 177 ? -9.231 -6.285 18.186 1.00 95.12 177 SER A O 1
ATOM 1450 N N . THR A 1 178 ? -8.749 -5.075 20.023 1.00 96.12 178 THR A N 1
ATOM 1451 C CA . THR A 1 178 ? -8.305 -3.879 19.299 1.00 96.12 178 THR A CA 1
ATOM 1452 C C . THR A 1 178 ? -7.051 -4.175 18.491 1.00 96.12 178 THR A C 1
ATOM 1454 O O . THR A 1 178 ? -7.017 -3.843 17.315 1.00 96.12 178 THR A O 1
ATOM 1457 N N . LEU A 1 179 ? -6.052 -4.837 19.081 1.00 96.94 179 LEU A N 1
ATOM 1458 C CA . LEU A 1 179 ? -4.797 -5.165 18.402 1.00 96.94 179 LEU A CA 1
ATOM 1459 C C . LEU A 1 179 ? -5.011 -6.127 17.227 1.00 96.94 179 LEU A C 1
ATOM 1461 O O . LEU A 1 179 ? -4.491 -5.884 16.142 1.00 96.94 179 LEU A O 1
ATOM 1465 N N . ILE A 1 180 ? -5.830 -7.170 17.398 1.00 97.12 180 ILE A N 1
ATOM 1466 C CA . ILE A 1 180 ? -6.153 -8.106 16.307 1.00 97.12 180 ILE A CA 1
ATOM 1467 C C . ILE A 1 180 ? -6.887 -7.380 15.171 1.00 97.12 180 ILE A C 1
ATOM 1469 O O . ILE A 1 180 ? -6.507 -7.494 14.008 1.00 97.12 180 ILE A O 1
ATOM 1473 N N . ARG A 1 181 ? -7.916 -6.586 15.493 1.00 96.44 181 ARG A N 1
ATOM 1474 C CA . ARG A 1 181 ? -8.679 -5.814 14.495 1.00 96.44 181 ARG A CA 1
ATOM 1475 C C . ARG A 1 181 ? -7.829 -4.735 13.822 1.00 96.44 181 ARG A C 1
ATOM 1477 O O . ARG A 1 181 ? -7.999 -4.491 12.631 1.00 96.44 181 ARG A O 1
ATOM 1484 N N . MET A 1 182 ? -6.890 -4.132 14.551 1.00 96.44 182 MET A N 1
ATOM 1485 C CA . MET A 1 182 ? -5.898 -3.200 14.015 1.00 96.44 182 MET A CA 1
ATOM 1486 C C . MET A 1 182 ? -5.015 -3.895 12.978 1.00 96.44 182 MET A C 1
ATOM 1488 O O . MET A 1 182 ? -4.889 -3.382 11.874 1.00 96.44 182 MET A O 1
ATOM 1492 N N . LEU A 1 183 ? -4.471 -5.081 13.279 1.00 95.62 183 LEU A N 1
ATOM 1493 C CA . LEU A 1 183 ? -3.674 -5.856 12.318 1.00 95.62 183 LEU A CA 1
ATOM 1494 C C . LEU A 1 183 ? -4.469 -6.174 11.046 1.00 95.62 183 LEU A C 1
ATOM 1496 O O . LEU A 1 183 ? -3.974 -5.942 9.944 1.00 95.62 183 LEU A O 1
ATOM 1500 N N . VAL A 1 184 ? -5.717 -6.632 11.189 1.00 96.44 184 VAL A N 1
ATOM 1501 C CA . VAL A 1 184 ? -6.613 -6.891 10.048 1.00 96.44 184 VAL A CA 1
ATOM 1502 C C . VAL A 1 184 ? -6.850 -5.614 9.238 1.00 96.44 184 VAL A C 1
ATOM 1504 O O . VAL A 1 184 ? -6.725 -5.624 8.015 1.00 96.44 184 VAL A O 1
ATOM 1507 N N . THR A 1 185 ? -7.131 -4.497 9.910 1.00 96.19 185 THR A N 1
ATOM 1508 C CA . THR A 1 185 ? -7.354 -3.193 9.267 1.00 96.19 185 THR A CA 1
ATOM 1509 C C . THR A 1 185 ? -6.113 -2.726 8.513 1.00 96.19 185 THR A C 1
ATOM 1511 O O . THR A 1 185 ? -6.236 -2.290 7.370 1.00 96.19 185 THR A O 1
ATOM 1514 N N . CYS A 1 186 ? -4.919 -2.863 9.097 1.00 94.81 186 CYS A N 1
ATOM 1515 C CA . CYS A 1 186 ? -3.652 -2.532 8.446 1.00 94.81 186 CYS A CA 1
ATOM 1516 C C . CYS A 1 186 ? -3.418 -3.390 7.201 1.00 94.81 186 CYS A C 1
ATOM 1518 O O . CYS A 1 186 ? -3.108 -2.842 6.148 1.00 94.81 186 CYS A O 1
ATOM 1520 N N . MET A 1 187 ? -3.617 -4.710 7.287 1.00 94.44 187 MET A N 1
ATOM 1521 C CA . MET A 1 187 ? -3.431 -5.617 6.149 1.00 94.44 187 MET A CA 1
ATOM 1522 C C . MET A 1 187 ? -4.409 -5.319 5.007 1.00 94.44 187 MET A C 1
ATOM 1524 O O . MET A 1 187 ? -3.998 -5.235 3.848 1.00 94.44 187 MET A O 1
ATOM 1528 N N . LEU A 1 188 ? -5.691 -5.104 5.319 1.00 96.19 188 LEU A N 1
ATOM 1529 C CA . LEU A 1 188 ? -6.701 -4.744 4.321 1.00 96.19 188 LEU A CA 1
ATOM 1530 C C . LEU A 1 188 ? -6.401 -3.383 3.692 1.00 96.19 188 LEU A C 1
ATOM 1532 O O . LEU A 1 188 ? -6.387 -3.261 2.469 1.00 96.19 188 LEU A O 1
ATOM 1536 N N . THR A 1 189 ? -6.098 -2.379 4.515 1.00 95.00 189 THR A N 1
ATOM 1537 C CA . THR A 1 189 ? -5.766 -1.027 4.047 1.00 95.00 189 THR A CA 1
ATOM 1538 C C . THR A 1 189 ? -4.529 -1.046 3.158 1.00 95.00 189 THR A C 1
ATOM 1540 O O . THR A 1 189 ? -4.540 -0.434 2.094 1.00 95.00 189 THR A O 1
ATOM 1543 N N . PHE A 1 190 ? -3.485 -1.782 3.544 1.00 93.62 190 PHE A N 1
ATOM 1544 C CA . PHE A 1 190 ? -2.263 -1.920 2.757 1.00 93.62 190 PHE A CA 1
ATOM 1545 C C . PHE A 1 190 ? -2.521 -2.623 1.420 1.00 93.62 190 PHE A C 1
ATOM 1547 O O . PHE A 1 190 ? -2.066 -2.157 0.379 1.00 93.62 190 PHE A O 1
ATOM 1554 N N . THR A 1 191 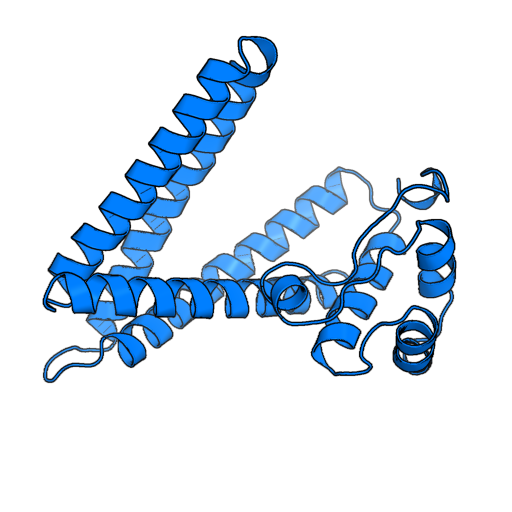? -3.320 -3.692 1.420 1.00 94.06 191 THR A N 1
ATOM 1555 C CA . THR A 1 191 ? -3.704 -4.407 0.193 1.00 94.06 191 THR A CA 1
ATOM 1556 C C . THR A 1 191 ? -4.471 -3.495 -0.764 1.00 94.06 191 THR A C 1
ATOM 1558 O O . THR A 1 191 ? -4.131 -3.401 -1.945 1.00 94.06 191 THR A O 1
ATOM 1561 N N . VAL A 1 192 ? -5.482 -2.780 -0.260 1.00 95.56 192 VAL A N 1
ATOM 1562 C CA . VAL A 1 192 ? -6.297 -1.866 -1.071 1.00 95.56 192 VAL A CA 1
ATOM 1563 C C . VAL A 1 192 ? -5.471 -0.681 -1.567 1.00 95.56 192 VAL A C 1
ATOM 1565 O O . VAL A 1 192 ? -5.576 -0.325 -2.739 1.00 95.56 192 VAL A O 1
ATOM 1568 N N . TYR A 1 193 ? -4.597 -0.125 -0.724 1.00 94.12 193 TYR A N 1
ATOM 1569 C CA . TYR A 1 193 ? -3.651 0.920 -1.112 1.00 94.12 193 TYR A CA 1
ATOM 1570 C C . TYR A 1 193 ? -2.802 0.488 -2.311 1.00 94.12 193 TYR A C 1
ATOM 1572 O O . TYR A 1 193 ? -2.720 1.226 -3.292 1.00 94.12 193 TYR A O 1
ATOM 1580 N N . GLN A 1 194 ? -2.217 -0.715 -2.272 1.00 92.88 194 GLN A N 1
ATOM 1581 C CA . GLN A 1 194 ? -1.396 -1.219 -3.374 1.00 92.88 194 GLN A CA 1
ATOM 1582 C C . GLN A 1 194 ? -2.222 -1.391 -4.650 1.00 92.88 194 GLN A C 1
ATOM 1584 O O . GLN A 1 194 ? -1.825 -0.915 -5.711 1.00 92.88 194 GLN A O 1
ATOM 1589 N N . LEU A 1 195 ? -3.407 -1.996 -4.564 1.00 93.06 195 LEU A N 1
ATOM 1590 C CA . LEU A 1 195 ? -4.275 -2.159 -5.733 1.00 93.06 195 LEU A CA 1
ATOM 1591 C C . LEU A 1 195 ? -4.661 -0.812 -6.355 1.00 93.06 195 LEU A C 1
ATOM 1593 O O . LEU A 1 195 ? -4.551 -0.648 -7.570 1.00 93.06 195 LEU A O 1
ATOM 1597 N N . LEU A 1 196 ? -5.052 0.167 -5.537 1.00 93.38 196 LEU A N 1
ATOM 1598 C CA . LEU A 1 196 ? -5.418 1.503 -6.008 1.00 93.38 196 LEU A CA 1
ATOM 1599 C C . LEU A 1 196 ? -4.229 2.257 -6.585 1.00 93.38 196 LEU A C 1
ATOM 1601 O O . LEU A 1 196 ? -4.353 2.846 -7.655 1.00 93.38 196 LEU A O 1
ATOM 1605 N N . HIS A 1 197 ? -3.071 2.212 -5.928 1.00 91.62 197 HIS A N 1
ATOM 1606 C CA . HIS A 1 197 ? -1.855 2.842 -6.426 1.00 91.62 197 HIS A CA 1
ATOM 1607 C C . HIS A 1 197 ? -1.502 2.326 -7.828 1.00 91.62 197 HIS A C 1
ATOM 1609 O O . HIS A 1 197 ? -1.305 3.120 -8.750 1.00 91.62 197 HIS A O 1
ATOM 1615 N N . TYR A 1 198 ? -1.492 1.005 -8.025 1.00 89.50 198 TYR A N 1
ATOM 1616 C CA . TYR A 1 198 ? -1.180 0.395 -9.320 1.00 89.50 198 TYR A CA 1
ATOM 1617 C C . TYR A 1 198 ? -2.279 0.622 -10.363 1.00 89.50 198 TYR A C 1
ATOM 1619 O O . TYR A 1 198 ? -1.973 0.830 -11.541 1.00 89.50 198 TYR A O 1
ATOM 1627 N N . PHE A 1 199 ? -3.545 0.650 -9.946 1.00 90.00 199 PHE A N 1
ATOM 1628 C CA . PHE A 1 199 ? -4.664 0.977 -10.823 1.00 90.00 199 PHE A CA 1
ATOM 1629 C C . PHE A 1 199 ? -4.600 2.429 -11.315 1.00 90.00 199 PHE A C 1
ATOM 1631 O O . PHE A 1 199 ? -4.662 2.665 -12.522 1.00 90.00 199 PHE A O 1
ATOM 1638 N N . ILE A 1 200 ? -4.416 3.400 -10.415 1.00 88.75 200 ILE A N 1
ATOM 1639 C CA . ILE A 1 200 ? -4.297 4.826 -10.754 1.00 88.75 200 ILE A CA 1
ATOM 1640 C C . ILE A 1 200 ? -3.051 5.050 -11.613 1.00 88.75 200 ILE A C 1
ATOM 1642 O O . ILE A 1 200 ? -3.133 5.677 -12.665 1.00 88.75 200 ILE A O 1
ATOM 1646 N N . SER A 1 201 ? -1.910 4.474 -11.231 1.00 86.38 201 SER A N 1
ATOM 1647 C CA . SER A 1 201 ? -0.650 4.578 -11.977 1.00 86.38 201 SER A CA 1
ATOM 1648 C C . SER A 1 201 ? -0.765 4.049 -13.418 1.00 86.38 201 SER A C 1
ATOM 1650 O O . SER A 1 201 ? -0.234 4.659 -14.349 1.00 86.38 201 SER A O 1
ATOM 1652 N N . ASN A 1 202 ? -1.528 2.969 -13.629 1.00 82.81 202 ASN A N 1
ATOM 1653 C CA . ASN A 1 202 ? -1.790 2.402 -14.956 1.00 82.81 202 ASN A CA 1
ATOM 1654 C C . ASN A 1 202 ? -2.607 3.353 -15.856 1.00 82.81 202 ASN A C 1
ATOM 1656 O O . ASN A 1 202 ? -2.432 3.341 -17.072 1.00 82.81 202 ASN A O 1
ATOM 1660 N N . HIS A 1 203 ? -3.467 4.193 -15.271 1.00 81.94 203 HIS A N 1
ATOM 1661 C CA . HIS A 1 203 ? -4.291 5.165 -16.001 1.00 81.94 203 HIS A CA 1
ATOM 1662 C C . HIS A 1 203 ? -3.651 6.559 -16.094 1.00 81.94 203 HIS A C 1
ATOM 1664 O O . HIS A 1 203 ? -3.901 7.270 -17.058 1.00 81.94 203 HIS A O 1
ATOM 1670 N N . SER A 1 204 ? -2.777 6.925 -15.154 1.00 70.81 204 SER A N 1
ATOM 1671 C CA . SER A 1 204 ? -2.144 8.251 -15.030 1.00 70.81 204 SER A CA 1
ATOM 1672 C C . SER A 1 204 ? -1.084 8.575 -16.095 1.00 70.81 204 SER A C 1
ATOM 1674 O O . SER A 1 204 ? -0.363 9.560 -15.966 1.00 70.81 204 SER A O 1
ATOM 1676 N N . GLY A 1 205 ? -0.921 7.762 -17.130 1.00 55.97 205 GLY A N 1
ATOM 1677 C CA . GLY A 1 205 ? -0.156 8.229 -18.291 1.00 55.97 205 GLY A CA 1
ATOM 1678 C C . GLY A 1 205 ? -0.579 7.532 -19.558 1.00 55.97 205 GLY A C 1
ATOM 1679 O O . GLY A 1 205 ? 0.243 6.924 -20.247 1.00 55.97 205 GLY A O 1
ATOM 1680 N N . ARG A 1 206 ? -1.892 7.575 -19.753 1.00 52.25 206 ARG A N 1
ATOM 1681 C CA . ARG A 1 206 ? -2.480 8.028 -21.008 1.00 52.25 206 ARG A CA 1
ATOM 1682 C C . ARG A 1 206 ? -2.603 9.545 -20.934 1.00 52.25 206 ARG A C 1
ATOM 1684 O O . ARG A 1 206 ? -2.497 10.164 -22.005 1.00 52.25 206 ARG A O 1
#